Protein AF-0000000072271247 (afdb_homodimer)

Secondary structure (DSSP, 8-state):
----------------PPPP-BSEEE-TTSPEEEEEEEEE-EETTEEEEEEETTSTT-EE-SEEEPBTTS-HHHHHHHHHHHHHS----EEEEEEEEEEEEETTEEEEEEEEEEEE---SPPPSB-TT-TTEEEEEEEGGGGGGS-BSSTTHHHHTTSPTT--EEEEEE---/----------------PPPP-BSEEE-TTSPEEEEEEEEE-EETTEEEEEEETTSTT-EE-SEEEPBTTS-HHHHHHHHHHHHHS----EEEEEEEEEEEEETTEEEEEEEEEEEE---SPPPSB-TT-TTEEEEEEEGGGGGGS-BSSTTHHHHTTSPTT--EEEEEE---

Nearest PDB structures (foldseek):
  6ypb-assembly1_A  TM=7.718E-01  e=1.468E-06  Rosa hybrid cultivar
  5cfi-assembly2_A  TM=6.804E-01  e=2.686E-06  Plasmodium falciparum 3D7
  4zbp-assembly1_B  TM=7.001E-01  e=2.363E-05  Arabidopsis thaliana
  5cfj-assembly1_A  TM=6.439E-01  e=4.626E-06  Plasmodium falciparum 3D7
  5j3t-assembly1_B  TM=6.414E-01  e=9.478E-05  Schizosaccharomyces pombe

Radius of gyration: 24.55 Å; Cα contacts (8 Å, |Δi|>4): 715; chains: 2; bounding box: 71×57×88 Å

Foldseek 3Di:
DPPPPPDPDPPPPPPDDDDWDFQWAADPVGATEFEKEFEWEDDPQWTKWKAFPVCRQAIETQIGTDTPPDDSQVRRQVSCCQFFVDGWHWAWAEWEFEWADDPHHTYTYIYTYIYTYDPDDGDQGGNNDRRMGMDIGRLVCCVVGHYPPPCVNVSVPGDPPHYYYYYYYHHD/DPPPPPPPDPPPPPPPDDDWDFQWAADPVGATEFEKEFEWEDDPQWTKWKAFQVCRQAIETQTGTDTPPDDSQVRRQVSCCQFFVDGWHWAWAEWEFEWADDPHHTYTYIYTYIYTYDPDDGDQGGNNDRRMGMDIGRLVCCVVGHYPPPCVNVSVPGDPPHYYYYYYYHHD

Sequence (344 aa):
MRHLTDAPLRTRHRYCPPMPTDLRFPAPDGVMFQTRATLICVQDNRLLTCWDERFPDFFALPGGAVQTGESSAAAAQREWHEETGLRADVTRCATLERFFHWEGRERHEFGFFFRVELTGELPATVLDNPHVFFRWLAVDALDDHTLYPRCVPQLLRLPAGEIGHFVTDERAMRHLTDAPLRTRHRYCPPMPTDLRFPAPDGVMFQTRATLICVQDNRLLTCWDERFPDFFALPGGAVQTGESSAAAAQREWHEETGLRADVTRCATLERFFHWEGRERHEFGFFFRVELTGELPATVLDNPHVFFRWLAVDALDDHTLYPRCVPQLLRLPAGEIGHFVTDERA

Solvent-accessible surface area (backbone atoms only — not comparable to full-atom values): 19295 Å² total; per-residue (Å²): 136,82,76,77,77,76,72,78,80,77,78,74,73,73,80,68,75,68,67,71,38,61,40,59,50,64,43,98,62,58,42,32,33,33,34,32,13,33,43,46,35,69,55,96,67,20,34,49,27,31,36,34,70,91,49,72,80,40,36,33,53,44,53,42,60,22,37,57,89,54,51,54,67,57,29,33,39,49,36,43,24,54,34,48,72,44,83,58,71,70,42,74,36,32,38,34,40,38,31,33,66,56,96,90,33,50,34,39,34,43,36,40,33,24,38,38,67,85,87,72,78,74,54,66,42,31,64,77,39,87,60,28,28,58,41,76,40,49,60,93,50,48,85,81,49,53,48,46,66,78,58,49,74,63,58,74,66,53,56,88,91,41,40,47,79,46,77,47,77,58,65,122,134,81,79,76,74,77,71,78,78,75,76,74,71,73,80,67,74,70,67,71,36,61,39,60,49,63,42,97,61,58,42,31,33,34,33,34,12,34,43,45,35,69,54,96,68,21,33,50,26,31,36,34,70,92,50,72,79,40,36,32,52,46,53,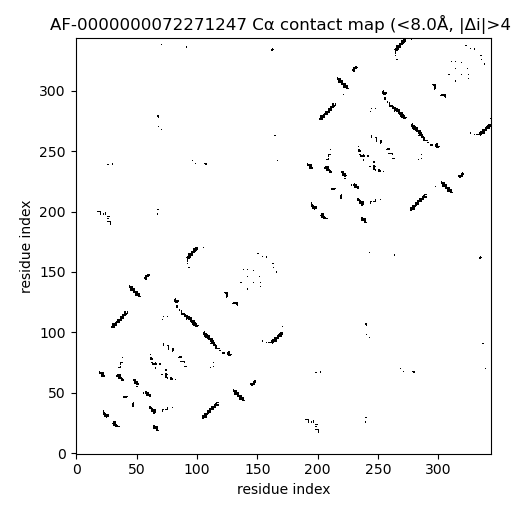42,60,23,37,56,89,55,51,53,66,55,30,33,40,49,36,44,25,54,34,47,71,44,83,57,71,70,42,75,36,32,39,35,42,38,31,33,66,57,96,90,32,48,34,40,33,42,35,39,33,25,39,38,67,84,88,68,78,74,54,64,42,30,64,77,39,88,60,27,29,58,40,78,40,48,59,94,52,48,84,83,48,53,48,45,66,78,58,49,73,62,57,74,65,53,57,88,89,41,40,49,78,48,76,46,77,58,65,123

Structure (mmCIF, N/CA/C/O backbone):
data_AF-0000000072271247-model_v1
#
loop_
_entity.id
_entity.type
_entity.pdbx_description
1 polymer 'MutT/nudix family protein'
#
loop_
_atom_site.group_PDB
_atom_site.id
_atom_site.type_symbol
_atom_site.label_atom_id
_atom_site.label_alt_id
_atom_site.label_comp_id
_atom_site.label_asym_id
_atom_site.label_entity_id
_atom_site.label_seq_id
_atom_site.pdbx_PDB_ins_code
_atom_site.Cartn_x
_atom_site.Cartn_y
_atom_site.Cartn_z
_atom_site.occupancy
_atom_site.B_iso_or_equiv
_atom_site.auth_seq_id
_atom_site.auth_comp_id
_atom_site.auth_asym_id
_atom_site.auth_atom_id
_atom_site.pdbx_PDB_model_num
ATOM 1 N N . MET A 1 1 ? 51.062 -15.602 43.781 1 31.83 1 MET A N 1
ATOM 2 C CA . MET A 1 1 ? 50.281 -14.398 43.562 1 31.83 1 MET A CA 1
ATOM 3 C C . MET A 1 1 ? 49.438 -14.531 42.281 1 31.83 1 MET A C 1
ATOM 5 O O . MET A 1 1 ? 49.969 -14.609 41.188 1 31.83 1 MET A O 1
ATOM 9 N N . ARG A 1 2 ? 48.344 -15.273 42.375 1 37.62 2 ARG A N 1
ATOM 10 C CA . ARG A 1 2 ? 47.344 -15.641 41.375 1 37.62 2 ARG A CA 1
ATOM 11 C C . ARG A 1 2 ? 46.594 -14.414 40.875 1 37.62 2 ARG A C 1
ATOM 13 O O . ARG A 1 2 ? 45.938 -13.719 41.625 1 37.62 2 ARG A O 1
ATOM 20 N N . HIS A 1 3 ? 47.25 -13.617 40 1 38.91 3 HIS A N 1
ATOM 21 C CA . HIS A 1 3 ? 46.531 -12.469 39.438 1 38.91 3 HIS A CA 1
ATOM 22 C C . HIS A 1 3 ? 45.281 -12.906 38.719 1 38.91 3 HIS A C 1
ATOM 24 O O . HIS A 1 3 ? 45.344 -13.781 37.844 1 38.91 3 HIS A O 1
ATOM 30 N N . LEU A 1 4 ? 44.125 -12.867 39.438 1 42.19 4 LEU A N 1
ATOM 31 C CA . LEU A 1 4 ? 42.781 -12.922 38.875 1 42.19 4 LEU A CA 1
ATOM 32 C C . LEU A 1 4 ? 42.656 -11.953 37.688 1 42.19 4 LEU A C 1
ATOM 34 O O . LEU A 1 4 ? 42.781 -10.742 37.875 1 42.19 4 LEU A O 1
ATOM 38 N N . THR A 1 5 ? 43 -12.414 36.5 1 41.81 5 THR A N 1
ATOM 39 C CA . THR A 1 5 ? 42.781 -11.625 35.281 1 41.81 5 THR A CA 1
ATOM 40 C C . THR A 1 5 ? 41.312 -11.203 35.156 1 41.81 5 THR A C 1
ATOM 42 O O . THR A 1 5 ? 40.406 -12.031 35.312 1 41.81 5 THR A O 1
ATOM 45 N N . ASP A 1 6 ? 40.938 -10.008 35.656 1 40.38 6 ASP A N 1
ATOM 46 C CA . ASP A 1 6 ? 39.656 -9.352 35.5 1 40.38 6 ASP A CA 1
ATOM 47 C C . ASP A 1 6 ? 39.188 -9.445 34.031 1 40.38 6 ASP A C 1
ATOM 49 O O . ASP A 1 6 ? 39.844 -8.93 33.125 1 40.38 6 ASP A O 1
ATOM 53 N N . ALA A 1 7 ? 38.438 -10.469 33.688 1 43.62 7 ALA A N 1
ATOM 54 C CA . ALA A 1 7 ? 37.781 -10.539 32.375 1 43.62 7 ALA A CA 1
ATOM 55 C C . ALA A 1 7 ? 37 -9.258 32.094 1 43.62 7 ALA A C 1
ATOM 57 O O . ALA A 1 7 ? 36.312 -8.734 32.969 1 43.62 7 ALA A O 1
ATOM 58 N N . PRO A 1 8 ? 37.344 -8.477 31.078 1 43.44 8 PRO A N 1
ATOM 59 C CA . PRO A 1 8 ? 36.625 -7.234 30.797 1 43.44 8 PRO A CA 1
ATOM 60 C C . PRO A 1 8 ? 35.125 -7.449 30.688 1 43.44 8 PRO A C 1
ATOM 62 O O . PRO A 1 8 ? 34.656 -8.539 30.312 1 43.44 8 PRO A O 1
ATOM 65 N N . LEU A 1 9 ? 34.281 -6.805 31.5 1 43.44 9 LEU A N 1
ATOM 66 C CA . LEU A 1 9 ? 32.844 -6.695 31.375 1 43.44 9 LEU A CA 1
ATOM 67 C C . LEU A 1 9 ? 32.438 -6.375 29.953 1 43.44 9 LEU A C 1
ATOM 69 O O . LEU A 1 9 ? 32.875 -5.363 29.391 1 43.44 9 LEU A O 1
ATOM 73 N N . ARG A 1 10 ? 32.125 -7.359 29.094 1 41.78 10 ARG A N 1
ATOM 74 C CA . ARG A 1 10 ? 31.516 -7.078 27.797 1 41.78 10 ARG A CA 1
ATOM 75 C C . ARG A 1 10 ? 30.312 -6.148 27.953 1 41.78 10 ARG A C 1
ATOM 77 O O . ARG A 1 10 ? 29.359 -6.465 28.688 1 41.78 10 ARG A O 1
ATOM 84 N N . THR A 1 11 ? 30.422 -4.891 27.812 1 35.03 11 THR A N 1
ATOM 85 C CA . THR A 1 11 ? 29.297 -3.967 27.719 1 35.03 11 THR A CA 1
ATOM 86 C C . THR A 1 11 ? 28.234 -4.512 26.766 1 35.03 11 THR A C 1
ATOM 88 O O . THR A 1 11 ? 28.5 -4.738 25.578 1 35.03 11 THR A O 1
ATOM 91 N N . ARG A 1 12 ? 27.312 -5.234 27.25 1 41.5 12 ARG A N 1
ATOM 92 C CA . ARG A 1 12 ? 26.125 -5.555 26.453 1 41.5 12 ARG A CA 1
ATOM 93 C C . ARG A 1 12 ? 25.531 -4.301 25.828 1 41.5 12 ARG A C 1
ATOM 95 O O . ARG A 1 12 ? 25.016 -3.438 26.547 1 41.5 12 ARG A O 1
ATOM 102 N N . HIS A 1 13 ? 26.016 -3.848 24.734 1 43.75 13 HIS A N 1
ATOM 103 C CA . HIS A 1 13 ? 25.328 -2.791 24 1 43.75 13 HIS A CA 1
ATOM 104 C C . HIS A 1 13 ? 23.844 -3.1 23.859 1 43.75 13 HIS A C 1
ATOM 106 O O . HIS A 1 13 ? 23.469 -4.164 23.375 1 43.75 13 HIS A O 1
ATOM 112 N N . ARG A 1 14 ? 23.062 -2.52 24.656 1 46.44 14 ARG A N 1
ATOM 113 C CA . ARG A 1 14 ? 21.609 -2.609 24.547 1 46.44 14 ARG A CA 1
ATOM 114 C C . ARG A 1 14 ? 21.156 -2.334 23.109 1 46.44 14 ARG A C 1
ATOM 116 O O . ARG A 1 14 ? 21.438 -1.269 22.562 1 46.44 14 ARG A O 1
ATOM 123 N N . TYR A 1 15 ? 21.016 -3.387 22.453 1 49.94 15 TYR A N 1
ATOM 124 C CA . TYR A 1 15 ? 20.438 -3.238 21.125 1 49.94 15 TYR A CA 1
ATOM 125 C C . TYR A 1 15 ? 19.172 -2.393 21.172 1 49.94 15 TYR A C 1
ATOM 127 O O . TYR A 1 15 ? 18.188 -2.766 21.812 1 49.94 15 TYR A O 1
ATOM 135 N N . CYS A 1 16 ? 19.297 -1.05 21.016 1 55.28 16 CYS A N 1
ATOM 136 C CA . CYS A 1 16 ? 18.094 -0.257 20.812 1 55.28 16 CYS A CA 1
ATOM 137 C C . CYS A 1 16 ? 17.516 -0.503 19.422 1 55.28 16 CYS A C 1
ATOM 139 O O . CYS A 1 16 ? 18.172 -0.246 18.406 1 55.28 16 CYS A O 1
ATOM 141 N N . PRO A 1 17 ? 16.453 -1.133 19.406 1 61.38 17 PRO A N 1
ATOM 142 C CA . PRO A 1 17 ? 15.883 -1.332 18.078 1 61.38 17 PRO A CA 1
ATOM 143 C C . PRO A 1 17 ? 15.812 -0.041 17.266 1 61.38 17 PRO A C 1
ATOM 145 O O . PRO A 1 17 ? 15.633 1.04 17.828 1 61.38 17 PRO A O 1
ATOM 148 N N . PRO A 1 18 ? 16.266 -0.126 16.031 1 70.88 18 PRO A N 1
ATOM 149 C CA . PRO A 1 18 ? 16.219 1.081 15.203 1 70.88 18 PRO A CA 1
ATOM 150 C C . PRO A 1 18 ? 14.852 1.75 15.211 1 70.88 18 PRO A C 1
ATOM 152 O O . PRO A 1 18 ? 13.836 1.074 15.383 1 70.88 18 PRO A O 1
ATOM 155 N N . MET A 1 19 ? 14.781 3.066 15.305 1 87.06 19 MET A N 1
ATOM 156 C CA . MET A 1 19 ? 13.562 3.867 15.227 1 87.06 19 MET A CA 1
ATOM 157 C C . MET A 1 19 ? 12.852 3.654 13.898 1 87.06 19 MET A C 1
ATOM 159 O O . MET A 1 19 ? 13.492 3.547 12.852 1 87.06 19 MET A O 1
ATOM 163 N N . PRO A 1 20 ? 11.578 3.465 13.969 1 93 20 PRO A N 1
ATOM 164 C CA . PRO A 1 20 ? 10.844 3.291 12.711 1 93 20 PRO A CA 1
ATOM 165 C C . PRO A 1 20 ? 11.109 4.418 11.719 1 93 20 PRO A C 1
ATOM 167 O O . PRO A 1 20 ? 11.328 5.562 12.117 1 93 20 PRO A O 1
ATOM 170 N N . THR A 1 21 ? 11.148 4.051 10.484 1 95.25 21 THR A N 1
ATOM 171 C CA . THR A 1 21 ? 11.391 5.031 9.43 1 95.25 21 THR A CA 1
ATOM 172 C C . THR A 1 21 ? 10.117 5.289 8.625 1 95.25 21 THR A C 1
ATOM 174 O O . THR A 1 21 ? 9.297 4.387 8.445 1 95.25 21 THR A O 1
ATOM 177 N N . ASP A 1 22 ? 9.992 6.555 8.18 1 97.5 22 ASP A N 1
ATOM 178 C CA . ASP A 1 22 ? 8.922 6.883 7.246 1 97.5 22 ASP A CA 1
ATOM 179 C C . ASP A 1 22 ? 9.039 6.07 5.957 1 97.5 22 ASP A C 1
ATOM 181 O O . ASP A 1 22 ? 10.141 5.926 5.414 1 97.5 22 ASP A O 1
ATOM 185 N N . LEU A 1 23 ? 7.949 5.551 5.531 1 97.31 23 LEU A N 1
ATOM 186 C CA . LEU A 1 23 ? 7.934 4.918 4.215 1 97.31 23 LEU A CA 1
ATOM 187 C C . LEU A 1 23 ? 7.922 5.969 3.109 1 97.31 23 LEU A C 1
ATOM 189 O O . LEU A 1 23 ? 6.926 6.113 2.396 1 97.31 23 LEU A O 1
ATOM 193 N N . ARG A 1 24 ? 8.953 6.621 3.023 1 96.25 24 ARG A N 1
ATOM 194 C CA . ARG A 1 24 ? 9.281 7.656 2.049 1 96.25 24 ARG A CA 1
ATOM 195 C C . ARG A 1 24 ? 10.773 7.668 1.74 1 96.25 24 ARG A C 1
ATOM 197 O O . ARG A 1 24 ? 11.547 8.312 2.443 1 96.25 24 ARG A O 1
ATOM 204 N N . PHE A 1 25 ? 11.172 6.961 0.806 1 94.31 25 PHE A N 1
ATOM 205 C CA . PHE A 1 25 ? 12.578 6.797 0.461 1 94.31 25 PHE A CA 1
ATOM 206 C C . PHE A 1 25 ? 12.734 6.297 -0.971 1 94.31 25 PHE A C 1
ATOM 208 O O . PHE A 1 25 ? 11.789 5.734 -1.54 1 94.31 25 PHE A O 1
ATOM 215 N N . PRO A 1 26 ? 13.867 6.562 -1.573 1 94.62 26 PRO A N 1
ATOM 216 C CA . PRO A 1 26 ? 14.031 6.172 -2.977 1 94.62 26 PRO A CA 1
ATOM 217 C C . PRO A 1 26 ? 14.164 4.664 -3.158 1 94.62 26 PRO A C 1
ATOM 219 O O . PRO A 1 26 ? 14.836 4 -2.359 1 94.62 26 PRO A O 1
ATOM 222 N N . ALA A 1 27 ? 13.477 4.176 -4.145 1 94.5 27 ALA A N 1
ATOM 223 C CA . ALA A 1 27 ? 13.742 2.814 -4.609 1 94.5 27 ALA A CA 1
ATOM 224 C C . ALA A 1 27 ? 15.117 2.711 -5.262 1 94.5 27 ALA A C 1
ATOM 226 O O . ALA A 1 27 ? 15.758 3.729 -5.523 1 94.5 27 ALA A O 1
ATOM 227 N N . PRO A 1 28 ? 15.609 1.496 -5.512 1 91.75 28 PRO A N 1
ATOM 228 C CA . PRO A 1 28 ? 16.953 1.313 -6.082 1 91.75 28 PRO A CA 1
ATOM 229 C C . PRO A 1 28 ? 17.109 2.012 -7.43 1 91.75 28 PRO A C 1
ATOM 231 O O . PRO A 1 28 ? 18.219 2.42 -7.785 1 91.75 28 PRO A O 1
ATOM 234 N N . ASP A 1 29 ? 16.078 2.215 -8.188 1 93.94 29 ASP A N 1
ATOM 235 C CA . ASP A 1 29 ? 16.188 2.836 -9.5 1 93.94 29 ASP A CA 1
ATOM 236 C C . ASP A 1 29 ? 16.062 4.355 -9.406 1 93.94 29 ASP A C 1
ATOM 238 O O . ASP A 1 29 ? 16.047 5.047 -10.422 1 93.94 29 ASP A O 1
ATOM 242 N N . GLY A 1 30 ? 15.805 4.855 -8.234 1 93.38 30 GLY A N 1
ATOM 243 C CA . GLY A 1 30 ? 15.805 6.297 -8.031 1 93.38 30 GLY A CA 1
ATOM 244 C C . GLY A 1 30 ? 14.414 6.875 -7.867 1 93.38 30 GLY A C 1
ATOM 245 O O . GLY A 1 30 ? 14.258 8.023 -7.441 1 93.38 30 GLY A O 1
ATOM 246 N N . VAL A 1 31 ? 13.375 6.148 -8.219 1 95.75 31 VAL A N 1
ATOM 247 C CA . VAL A 1 31 ? 12 6.598 -8.031 1 95.75 31 VAL A CA 1
ATOM 248 C C . VAL A 1 31 ? 11.695 6.715 -6.539 1 95.75 31 VAL A C 1
ATOM 250 O O . VAL A 1 31 ? 11.992 5.801 -5.766 1 95.75 31 VAL A O 1
ATOM 253 N N . MET A 1 32 ? 11.172 7.875 -6.168 1 96.38 32 MET A N 1
ATOM 254 C CA . MET A 1 32 ? 10.773 8.039 -4.773 1 96.38 32 MET A CA 1
ATOM 255 C C . MET A 1 32 ? 9.508 7.246 -4.469 1 96.38 32 MET A C 1
ATOM 257 O O . MET A 1 32 ? 8.469 7.457 -5.098 1 96.38 32 MET A O 1
ATOM 261 N N . PHE A 1 33 ? 9.664 6.352 -3.562 1 96.25 33 PHE A N 1
ATOM 262 C CA . PHE A 1 33 ? 8.508 5.609 -3.07 1 96.25 33 PHE A CA 1
ATOM 263 C C . PHE A 1 33 ? 7.977 6.23 -1.783 1 96.25 33 PHE A C 1
ATOM 265 O O . PHE A 1 33 ? 8.75 6.652 -0.923 1 96.25 33 PHE A O 1
ATOM 272 N N . GLN A 1 34 ? 6.641 6.273 -1.677 1 97.69 34 GLN A N 1
ATOM 273 C CA . GLN A 1 34 ? 6.09 6.773 -0.42 1 97.69 34 GLN A CA 1
ATOM 274 C C . GLN A 1 34 ? 4.711 6.176 -0.149 1 97.69 34 GLN A C 1
ATOM 276 O O . GLN A 1 34 ? 3.965 5.875 -1.082 1 97.69 34 GLN A O 1
ATOM 281 N N . THR A 1 35 ? 4.422 5.891 1.062 1 98.31 35 THR A N 1
ATOM 282 C CA . THR A 1 35 ? 3.105 5.496 1.553 1 98.31 35 THR A CA 1
ATOM 283 C C . THR A 1 35 ? 2.568 6.523 2.543 1 98.31 35 THR A C 1
ATOM 285 O O . THR A 1 35 ? 3.232 6.848 3.531 1 98.31 35 THR A O 1
ATOM 288 N N . ARG A 1 36 ? 1.423 7.039 2.23 1 98.5 36 ARG A N 1
ATOM 289 C CA . ARG A 1 36 ? 0.846 8.117 3.025 1 98.5 36 ARG A CA 1
ATOM 290 C C . ARG A 1 36 ? -0.485 7.699 3.637 1 98.5 36 ARG A C 1
ATOM 292 O O . ARG A 1 36 ? -1.303 7.055 2.977 1 98.5 36 ARG A O 1
ATOM 299 N N . ALA A 1 37 ? -0.706 7.93 4.898 1 98.81 37 ALA A N 1
ATOM 300 C CA . ALA A 1 37 ? -2.023 7.914 5.527 1 98.81 37 ALA A CA 1
ATOM 301 C C . ALA A 1 37 ? -2.668 9.297 5.484 1 98.81 37 ALA A C 1
ATOM 303 O O . ALA A 1 37 ? -2.096 10.273 5.973 1 98.81 37 ALA A O 1
ATOM 304 N N . THR A 1 38 ? -3.779 9.383 4.906 1 98.75 38 THR A N 1
ATOM 305 C CA . THR A 1 38 ? -4.438 10.664 4.664 1 98.75 38 THR A CA 1
ATOM 306 C C . THR A 1 38 ? -5.797 10.711 5.359 1 98.75 38 THR A C 1
ATOM 308 O O . THR A 1 38 ? -6.539 9.727 5.348 1 98.75 38 THR A O 1
ATOM 311 N N . LEU A 1 39 ? -6.125 11.789 5.949 1 98.62 39 LEU A N 1
ATOM 312 C CA . LEU A 1 39 ? -7.359 11.922 6.719 1 98.62 39 LEU A CA 1
ATOM 313 C C . LEU A 1 39 ? -8.375 12.789 5.973 1 98.62 39 LEU A C 1
ATOM 315 O O . LEU A 1 39 ? -8.023 13.859 5.469 1 98.62 39 LEU A O 1
ATOM 319 N N . ILE A 1 40 ? -9.547 12.328 5.914 1 98.38 40 ILE A N 1
ATOM 320 C CA . ILE A 1 40 ? -10.695 13.062 5.391 1 98.38 40 ILE A CA 1
ATOM 321 C C . ILE A 1 40 ? -11.617 13.461 6.539 1 98.38 40 ILE A C 1
ATOM 323 O O . ILE A 1 40 ? -12.242 12.609 7.172 1 98.38 40 ILE A O 1
ATOM 327 N N . CYS A 1 41 ? -11.711 14.68 6.828 1 98.06 41 CYS A N 1
ATOM 328 C CA . CYS A 1 41 ? -12.57 15.234 7.863 1 98.06 41 CYS A CA 1
ATOM 329 C C . CYS A 1 41 ? -13.555 16.234 7.273 1 98.06 41 CYS A C 1
ATOM 331 O O . CYS A 1 41 ? -13.156 17.281 6.777 1 98.06 41 CYS A O 1
ATOM 333 N N . VAL A 1 42 ? -14.805 15.898 7.309 1 97.56 42 VAL A N 1
ATOM 334 C CA . VAL A 1 42 ? -15.859 16.781 6.805 1 97.56 42 VAL A CA 1
ATOM 335 C C . VAL A 1 42 ? -16.797 17.172 7.941 1 97.56 42 VAL A C 1
ATOM 337 O O . VAL A 1 42 ? -17.25 16.312 8.703 1 97.56 42 VAL A O 1
ATOM 340 N N . GLN A 1 43 ? -17 18.391 8.086 1 96.25 43 GLN A N 1
ATOM 341 C CA . GLN A 1 43 ? -17.922 18.953 9.07 1 96.25 43 GLN A CA 1
ATOM 342 C C . GLN A 1 43 ? -18.703 20.125 8.477 1 96.25 43 GLN A C 1
ATOM 344 O O . GLN A 1 43 ? -18.125 21.016 7.859 1 96.25 43 GLN A O 1
ATOM 349 N N . ASP A 1 44 ? -20.078 20.125 8.68 1 96.31 44 ASP A N 1
ATOM 350 C CA . ASP A 1 44 ? -20.938 21.203 8.203 1 96.31 44 ASP A CA 1
ATOM 351 C C . ASP A 1 44 ? -20.688 21.484 6.723 1 96.31 44 ASP A C 1
ATOM 353 O O . ASP A 1 44 ? -20.5 22.641 6.328 1 96.31 44 ASP A O 1
ATOM 357 N N . ASN A 1 45 ? -20.516 20.469 5.934 1 97.31 45 ASN A N 1
ATOM 358 C CA . ASN A 1 45 ? -20.328 20.5 4.488 1 97.31 45 ASN A CA 1
ATOM 359 C C . ASN A 1 45 ? -19.031 21.203 4.109 1 97.31 45 ASN A C 1
ATOM 361 O O . ASN A 1 45 ? -18.938 21.828 3.055 1 97.31 45 ASN A O 1
ATOM 365 N N . ARG A 1 46 ? -18.078 21.141 5.004 1 98.19 46 ARG A N 1
ATOM 366 C CA . ARG A 1 46 ? -16.75 21.656 4.738 1 98.19 46 ARG A CA 1
ATOM 367 C C . ARG A 1 46 ? -15.688 20.594 4.953 1 98.19 46 ARG A C 1
ATOM 369 O O . ARG A 1 46 ? -15.789 19.781 5.875 1 98.19 46 ARG A O 1
ATOM 376 N N . LEU A 1 47 ? -14.695 20.625 4.109 1 98.56 47 LEU A N 1
ATOM 377 C CA . LEU A 1 47 ? -13.57 19.703 4.156 1 98.56 47 LEU A CA 1
ATOM 378 C C . LEU A 1 47 ? -12.367 20.344 4.84 1 98.56 47 LEU A C 1
ATOM 380 O O . LEU A 1 47 ? -11.945 21.438 4.465 1 98.56 47 LEU A O 1
ATOM 384 N N . LEU A 1 48 ? -11.844 19.625 5.832 1 98.44 48 LEU A N 1
ATOM 385 C CA . LEU A 1 48 ? -10.625 20.094 6.477 1 98.44 48 LEU A CA 1
ATOM 386 C C . LEU A 1 48 ? -9.406 19.875 5.582 1 98.44 48 LEU A C 1
ATOM 388 O O . LEU A 1 48 ? -9.18 18.75 5.113 1 98.44 48 LEU A O 1
ATOM 392 N N . THR A 1 49 ? -8.695 20.938 5.328 1 98.5 49 THR A N 1
ATOM 393 C CA . THR A 1 49 ? -7.492 20.875 4.512 1 98.5 49 THR A CA 1
ATOM 394 C C . THR A 1 49 ? -6.32 21.562 5.215 1 98.5 49 THR A C 1
ATOM 396 O O . THR A 1 49 ? -6.488 22.125 6.293 1 98.5 49 THR A O 1
ATOM 399 N N . CYS A 1 50 ? -5.156 21.344 4.629 1 98.44 50 CYS A N 1
ATOM 400 C CA . CYS A 1 50 ? -3.926 21.984 5.078 1 98.44 50 CYS A CA 1
ATOM 401 C C . CYS A 1 50 ? -3.365 22.906 4 1 98.44 50 CYS A C 1
ATOM 403 O O . CYS A 1 50 ? -3.311 22.531 2.828 1 98.44 50 CYS A O 1
ATOM 405 N N . TRP A 1 51 ? -3.018 24.031 4.418 1 98.25 51 TRP A N 1
ATOM 406 C CA . TRP A 1 51 ? -2.383 25.016 3.553 1 98.25 51 TRP A CA 1
ATOM 407 C C . TRP A 1 51 ? -0.978 25.359 4.047 1 98.25 51 TRP A C 1
ATOM 409 O O . TRP A 1 51 ? -0.795 25.75 5.199 1 98.25 51 TRP A O 1
ATOM 419 N N . ASP A 1 52 ? 0.005 25.078 3.189 1 97.81 52 ASP A N 1
ATOM 420 C CA . ASP A 1 52 ? 1.405 25.359 3.49 1 97.81 52 ASP A CA 1
ATOM 421 C C . ASP A 1 52 ? 1.823 26.719 2.924 1 97.81 52 ASP A C 1
ATOM 423 O O . ASP A 1 52 ? 1.813 26.906 1.707 1 97.81 52 ASP A O 1
ATOM 427 N N . GLU A 1 53 ? 2.248 27.625 3.809 1 96.88 53 GLU A N 1
ATOM 428 C CA . GLU A 1 53 ? 2.594 28.969 3.359 1 96.88 53 GLU A CA 1
ATOM 429 C C . GLU A 1 53 ? 3.787 28.938 2.408 1 96.88 53 GLU A C 1
ATOM 431 O O . GLU A 1 53 ? 4.008 29.891 1.654 1 96.88 53 GLU A O 1
ATOM 436 N N . ARG A 1 54 ? 4.605 27.984 2.447 1 95.94 54 ARG A N 1
ATOM 437 C CA . ARG A 1 54 ? 5.758 27.844 1.563 1 95.94 54 ARG A CA 1
ATOM 438 C C . ARG A 1 54 ? 5.328 27.391 0.172 1 95.94 54 ARG A C 1
ATOM 440 O O . ARG A 1 54 ? 6.082 27.531 -0.793 1 95.94 54 ARG A O 1
ATOM 447 N N . PHE A 1 55 ? 4.16 26.719 0.051 1 95.44 55 PHE A N 1
ATOM 448 C CA . PHE A 1 55 ? 3.523 26.281 -1.186 1 95.44 55 PHE A CA 1
ATOM 449 C C . PHE A 1 55 ? 2.084 26.781 -1.259 1 95.44 55 PHE A C 1
ATOM 451 O O . PHE A 1 55 ? 1.145 25.984 -1.243 1 95.44 55 PHE A O 1
ATOM 458 N N . PRO A 1 56 ? 1.947 28.016 -1.5 1 96.88 56 PRO A N 1
ATOM 459 C CA . PRO A 1 56 ? 0.648 28.656 -1.28 1 96.88 56 PRO A CA 1
ATOM 460 C C . PRO A 1 56 ? -0.344 28.391 -2.408 1 96.88 56 PRO A C 1
ATOM 462 O O . PRO A 1 56 ? -1.52 28.75 -2.303 1 96.88 56 PRO A O 1
ATOM 465 N N . ASP A 1 57 ? 0.051 27.688 -3.414 1 96.56 57 ASP A N 1
ATOM 466 C CA . ASP A 1 57 ? -0.766 27.594 -4.621 1 96.56 57 ASP A CA 1
ATOM 467 C C . ASP A 1 57 ? -1.722 26.406 -4.539 1 96.56 57 ASP A C 1
ATOM 469 O O . ASP A 1 57 ? -2.533 26.188 -5.445 1 96.56 57 ASP A O 1
ATOM 473 N N . PHE A 1 58 ? -1.634 25.609 -3.471 1 97.44 58 PHE A N 1
ATOM 474 C CA . PHE A 1 58 ? -2.514 24.453 -3.404 1 97.44 58 PHE A CA 1
ATOM 475 C C . PHE A 1 58 ? -2.799 24.078 -1.956 1 97.44 58 PHE A C 1
ATOM 477 O O . PHE A 1 58 ? -2.133 24.562 -1.039 1 97.44 58 PHE A O 1
ATOM 484 N N . PHE A 1 59 ? -3.848 23.266 -1.776 1 98.31 59 PHE A N 1
ATOM 485 C CA . PHE A 1 59 ? -4.215 22.656 -0.508 1 98.31 59 PHE A CA 1
ATOM 486 C C . PHE A 1 59 ? -3.947 21.156 -0.539 1 98.31 59 PHE A C 1
ATOM 488 O O . PHE A 1 59 ? -3.871 20.547 -1.612 1 98.31 59 PHE A O 1
ATOM 495 N N . ALA A 1 60 ? -3.762 20.641 0.605 1 98 60 ALA A N 1
ATOM 496 C CA . ALA A 1 60 ? -3.619 19.188 0.771 1 98 60 ALA A CA 1
ATOM 497 C C . ALA A 1 60 ? -4.477 18.688 1.928 1 98 60 ALA A C 1
ATOM 499 O O . ALA A 1 60 ? -5.109 19.484 2.633 1 98 60 ALA A O 1
ATOM 500 N N . LEU A 1 61 ? -4.559 17.469 2.061 1 98.44 61 LEU A N 1
ATOM 501 C CA . LEU A 1 61 ? -5.297 16.875 3.17 1 98.44 61 LEU A CA 1
ATOM 502 C C . LEU A 1 61 ? -4.371 16.578 4.344 1 98.44 61 LEU A C 1
ATOM 504 O O . LEU A 1 61 ? -3.176 16.344 4.156 1 98.44 61 LEU A O 1
ATOM 508 N N . PRO A 1 62 ? -4.922 16.656 5.594 1 98.38 62 PRO A N 1
ATOM 509 C CA . PRO A 1 62 ? -4.105 16.219 6.727 1 98.38 62 PRO A CA 1
ATOM 510 C C . PRO A 1 62 ? -3.629 14.773 6.582 1 98.38 62 PRO A C 1
ATOM 512 O O . PRO A 1 62 ? -4.316 13.953 5.969 1 98.38 62 PRO A O 1
ATOM 515 N N . GLY A 1 63 ? -2.561 14.469 7.137 1 98.38 63 GLY A N 1
ATOM 516 C CA . GLY A 1 63 ? -1.972 13.141 7.055 1 98.38 63 GLY A CA 1
ATOM 517 C C . GLY A 1 63 ? -0.455 13.164 7.039 1 98.38 63 GLY A C 1
ATOM 518 O O . GLY A 1 63 ? 0.16 14.188 7.336 1 98.38 63 GLY A O 1
ATOM 519 N N . GLY A 1 64 ? 0.148 12.07 6.742 1 98.25 64 GLY A N 1
ATOM 520 C CA . GLY A 1 64 ? 1.596 11.945 6.719 1 98.25 64 GLY A CA 1
ATOM 521 C C . GLY A 1 64 ? 2.068 10.555 6.332 1 98.25 64 GLY A C 1
ATOM 522 O O . GLY A 1 64 ? 1.265 9.711 5.934 1 98.25 64 GLY A O 1
ATOM 523 N N . ALA A 1 65 ? 3.332 10.375 6.434 1 98.38 65 ALA A N 1
ATOM 524 C CA . ALA A 1 65 ? 3.943 9.117 6.02 1 98.38 65 ALA A CA 1
ATOM 525 C C . ALA A 1 65 ? 3.613 7.996 7.004 1 98.38 65 ALA A C 1
ATOM 527 O O . ALA A 1 65 ? 3.604 8.211 8.219 1 98.38 65 ALA A O 1
ATOM 528 N N . VAL A 1 66 ? 3.291 6.809 6.461 1 98.62 66 VAL A N 1
ATOM 529 C CA . VAL A 1 66 ? 3.281 5.602 7.273 1 98.62 66 VAL A CA 1
ATOM 530 C C . VAL A 1 66 ? 4.711 5.23 7.672 1 98.62 66 VAL A C 1
ATOM 532 O O . VAL A 1 66 ? 5.637 5.371 6.871 1 98.62 66 VAL A O 1
ATOM 535 N N . GLN A 1 67 ? 4.91 4.781 8.883 1 98.25 67 GLN A N 1
ATOM 536 C CA . GLN A 1 67 ? 6.219 4.324 9.336 1 98.25 67 GLN A CA 1
ATOM 537 C C . GLN A 1 67 ? 6.316 2.803 9.289 1 98.25 67 GLN A C 1
ATOM 539 O O . GLN A 1 67 ? 5.301 2.109 9.352 1 98.25 67 GLN A O 1
ATOM 544 N N . THR A 1 68 ? 7.551 2.34 9.156 1 97.25 68 THR A N 1
ATOM 545 C CA . THR A 1 68 ? 7.77 0.898 9.18 1 97.25 68 THR A CA 1
ATOM 546 C C . THR A 1 68 ? 7.168 0.277 10.438 1 97.25 68 THR A C 1
ATOM 548 O O . THR A 1 68 ? 7.266 0.846 11.523 1 97.25 68 THR A O 1
ATOM 551 N N . GLY A 1 69 ? 6.449 -0.835 10.195 1 96 69 GLY A N 1
ATOM 552 C CA . GLY A 1 69 ? 5.973 -1.616 11.32 1 96 69 GLY A CA 1
ATOM 553 C C . GLY A 1 69 ? 4.621 -1.163 11.836 1 96 69 GLY A C 1
ATOM 554 O O . GLY A 1 69 ? 4.043 -1.794 12.727 1 96 69 GLY A O 1
ATOM 555 N N . GLU A 1 70 ? 4.074 -0.125 11.344 1 97.5 70 GLU A N 1
ATOM 556 C CA . GLU A 1 70 ? 2.736 0.277 11.766 1 97.5 70 GLU A CA 1
ATOM 557 C C . GLU A 1 70 ? 1.731 0.136 10.625 1 97.5 70 GLU A C 1
ATOM 559 O O . GLU A 1 70 ? 2.107 0.164 9.453 1 97.5 70 GLU A O 1
ATOM 564 N N . SER A 1 71 ? 0.5 -0.023 10.945 1 98.38 71 SER A N 1
ATOM 565 C CA . SER A 1 71 ? -0.56 -0.036 9.945 1 98.38 71 SER A CA 1
ATOM 566 C C . SER A 1 71 ? -0.89 1.375 9.469 1 98.38 71 SER A C 1
ATOM 568 O O . SER A 1 71 ? -0.578 2.354 10.156 1 98.38 71 SER A O 1
ATOM 570 N N . SER A 1 72 ? -1.481 1.452 8.359 1 98.62 72 SER A N 1
ATOM 571 C CA . SER A 1 72 ? -1.898 2.754 7.844 1 98.62 72 SER A CA 1
ATOM 572 C C . SER A 1 72 ? -2.904 3.42 8.781 1 98.62 72 SER A C 1
ATOM 574 O O . SER A 1 72 ? -2.914 4.645 8.914 1 98.62 72 SER A O 1
ATOM 576 N N . ALA A 1 73 ? -3.785 2.67 9.414 1 98.69 73 ALA A N 1
ATOM 577 C CA . ALA A 1 73 ? -4.742 3.225 10.367 1 98.69 73 ALA A CA 1
ATOM 578 C C . ALA A 1 73 ? -4.027 3.814 11.578 1 98.69 73 ALA A C 1
ATOM 580 O O . ALA A 1 73 ? -4.371 4.906 12.039 1 98.69 73 ALA A O 1
ATOM 581 N N . ALA A 1 74 ? -3.045 3.039 12.07 1 98.5 74 ALA A N 1
ATOM 582 C CA . ALA A 1 74 ? -2.25 3.543 13.188 1 98.5 74 ALA A CA 1
ATOM 583 C C . ALA A 1 74 ? -1.524 4.832 12.805 1 98.5 74 ALA A C 1
ATOM 585 O O . ALA A 1 74 ? -1.454 5.77 13.609 1 98.5 74 ALA A O 1
ATOM 586 N N . ALA A 1 75 ? -0.983 4.852 11.633 1 98.75 75 ALA A N 1
ATOM 587 C CA . ALA A 1 75 ? -0.323 6.055 11.133 1 98.75 75 ALA A CA 1
ATOM 588 C C . ALA A 1 75 ? -1.296 7.23 11.07 1 98.75 75 ALA A C 1
ATOM 590 O O . ALA A 1 75 ? -0.964 8.344 11.484 1 98.75 75 ALA A O 1
ATOM 591 N N . ALA A 1 76 ? -2.49 6.988 10.555 1 98.75 76 ALA A N 1
ATOM 592 C CA . ALA A 1 76 ? -3.508 8.031 10.453 1 98.75 76 ALA A CA 1
ATOM 593 C C . ALA A 1 76 ? -3.83 8.617 11.828 1 98.75 76 ALA A C 1
ATOM 595 O O . ALA A 1 76 ? -3.877 9.836 11.992 1 98.75 76 ALA A O 1
ATOM 596 N N . GLN A 1 77 ? -4 7.734 12.766 1 98.62 77 GLN A N 1
ATOM 597 C CA . GLN A 1 77 ? -4.32 8.18 14.117 1 98.62 77 GLN A CA 1
ATOM 598 C C . GLN A 1 77 ? -3.15 8.945 14.734 1 98.62 77 GLN A C 1
ATOM 600 O O . GLN A 1 77 ? -3.35 9.969 15.391 1 98.62 77 GLN A O 1
ATOM 605 N N . ARG A 1 78 ? -1.957 8.43 14.539 1 98.31 78 ARG A N 1
ATOM 606 C CA . ARG A 1 78 ? -0.774 9.117 15.055 1 98.31 78 ARG A CA 1
ATOM 607 C C . ARG A 1 78 ? -0.634 10.5 14.43 1 98.31 78 ARG A C 1
ATOM 609 O O . ARG A 1 78 ? -0.471 11.492 15.148 1 98.31 78 ARG A O 1
ATOM 616 N N . GLU A 1 79 ? -0.74 10.578 13.094 1 98.31 79 GLU A N 1
ATOM 617 C CA . GLU A 1 79 ? -0.607 11.844 12.383 1 98.31 79 GLU A CA 1
ATOM 618 C C . GLU A 1 79 ? -1.693 12.828 12.797 1 98.31 79 GLU A C 1
ATOM 620 O O . GLU A 1 79 ? -1.434 14.023 12.93 1 98.31 79 GLU A O 1
ATOM 625 N N . TRP A 1 80 ? -2.92 12.352 12.977 1 98.38 80 TRP A N 1
ATOM 626 C CA . TRP A 1 80 ? -4.008 13.211 13.445 1 98.38 80 TRP A CA 1
ATOM 627 C C . TRP A 1 80 ? -3.674 13.812 14.805 1 98.38 80 TRP A C 1
ATOM 629 O O . TRP A 1 80 ? -3.812 15.023 15 1 98.38 80 TRP A O 1
ATOM 639 N N . HIS A 1 81 ? -3.164 12.992 15.719 1 98.19 81 HIS A N 1
ATOM 640 C CA . HIS A 1 81 ? -2.795 13.445 17.062 1 98.19 81 HIS A CA 1
ATOM 641 C C . HIS A 1 81 ? -1.635 14.43 17 1 98.19 81 HIS A C 1
ATOM 643 O O . HIS A 1 81 ? -1.665 15.469 17.672 1 98.19 81 HIS A O 1
ATOM 649 N N . GLU A 1 82 ? -0.625 14.07 16.266 1 98.06 82 GLU A N 1
ATOM 650 C CA . GLU A 1 82 ? 0.543 14.938 16.141 1 98.06 82 GLU A CA 1
ATOM 651 C C . GLU A 1 82 ? 0.16 16.312 15.594 1 98.06 82 GLU A C 1
ATOM 653 O O . GLU A 1 82 ? 0.692 17.328 16.031 1 98.06 82 GLU A O 1
ATOM 658 N N . GLU A 1 83 ? -0.768 16.328 14.641 1 98.12 83 GLU A N 1
ATOM 659 C CA . GLU A 1 83 ? -1.105 17.562 13.93 1 98.12 83 GLU A CA 1
ATOM 660 C C . GLU A 1 83 ? -2.166 18.359 14.688 1 98.12 83 GLU A C 1
ATOM 662 O O . GLU A 1 83 ? -2.188 19.594 14.625 1 98.12 83 GLU A O 1
ATOM 667 N N . THR A 1 84 ? -3.102 17.75 15.422 1 97.75 84 THR A N 1
ATOM 668 C CA . THR A 1 84 ? -4.258 18.438 15.977 1 97.75 84 THR A CA 1
ATOM 669 C C . THR A 1 84 ? -4.242 18.391 17.5 1 97.75 84 THR A C 1
ATOM 671 O O . THR A 1 84 ? -4.965 19.141 18.172 1 97.75 84 THR A O 1
ATOM 674 N N . GLY A 1 85 ? -3.463 17.438 18.047 1 97.5 85 GLY A N 1
ATOM 675 C CA . GLY A 1 85 ? -3.49 17.172 19.469 1 97.5 85 GLY A CA 1
ATOM 676 C C . GLY A 1 85 ? -4.664 16.312 19.906 1 97.5 85 GLY A C 1
ATOM 677 O O . GLY A 1 85 ? -4.805 15.992 21.078 1 97.5 85 GLY A O 1
ATOM 678 N N . LEU A 1 86 ? -5.488 15.898 18.953 1 97.44 86 LEU A N 1
ATOM 679 C CA . LEU A 1 86 ? -6.707 15.156 19.25 1 97.44 86 LEU A CA 1
ATOM 680 C C . LEU A 1 86 ? -6.539 13.68 18.906 1 97.44 86 LEU A C 1
ATOM 682 O O . LEU A 1 86 ? -5.809 13.328 17.984 1 97.44 86 LEU A O 1
ATOM 686 N N . ARG A 1 87 ? -7.168 12.859 19.688 1 96.88 87 ARG A N 1
ATOM 687 C CA . ARG A 1 87 ? -7.277 11.438 19.375 1 96.88 87 ARG A CA 1
ATOM 688 C C . ARG A 1 87 ? -8.625 11.125 18.734 1 96.88 87 ARG A C 1
ATOM 690 O O . ARG A 1 87 ? -9.641 11.711 19.109 1 96.88 87 ARG A O 1
ATOM 697 N N . ALA A 1 88 ? -8.656 10.219 17.812 1 96.56 88 ALA A N 1
ATOM 698 C CA . ALA A 1 88 ? -9.898 9.852 17.141 1 96.56 88 ALA A CA 1
ATOM 699 C C . ALA A 1 88 ? -9.797 8.469 16.5 1 96.56 88 ALA A C 1
ATOM 701 O O . ALA A 1 88 ? -8.695 8.023 16.156 1 96.56 88 ALA A O 1
ATOM 702 N N . ASP A 1 89 ? -10.953 7.824 16.438 1 96.62 89 ASP A N 1
ATOM 703 C CA . ASP A 1 89 ? -11.039 6.645 15.586 1 96.62 89 ASP A CA 1
ATOM 704 C C . ASP A 1 89 ? -11.102 7.039 14.109 1 96.62 89 ASP A C 1
ATOM 706 O O . ASP A 1 89 ? -11.523 8.148 13.773 1 96.62 89 ASP A O 1
ATOM 710 N N . VAL A 1 90 ? -10.609 6.168 13.289 1 97.69 90 VAL A N 1
ATOM 711 C CA . VAL A 1 90 ? -10.617 6.426 11.852 1 97.69 90 VAL A CA 1
ATOM 712 C C . VAL A 1 90 ? -11.266 5.25 11.117 1 97.69 90 VAL A C 1
ATOM 714 O O . VAL A 1 90 ? -11.242 4.117 11.609 1 97.69 90 VAL A O 1
ATOM 717 N N . THR A 1 91 ? -11.859 5.543 9.977 1 97.12 91 THR A N 1
ATOM 718 C CA . THR A 1 91 ? -12.492 4.52 9.156 1 97.12 91 THR A CA 1
ATOM 719 C C . THR A 1 91 ? -11.914 4.52 7.746 1 97.12 91 THR A C 1
ATOM 721 O O . THR A 1 91 ? -11.922 5.551 7.07 1 97.12 91 THR A O 1
ATOM 724 N N . ARG A 1 92 ? -11.438 3.363 7.297 1 97.38 92 ARG A N 1
ATOM 725 C CA . ARG A 1 92 ? -10.867 3.221 5.961 1 97.38 92 ARG A CA 1
ATOM 726 C C . ARG A 1 92 ? -11.906 3.543 4.891 1 97.38 92 ARG A C 1
ATOM 728 O O . ARG A 1 92 ? -13.055 3.105 4.98 1 97.38 92 ARG A O 1
ATOM 735 N N . CYS A 1 93 ? -11.445 4.336 3.807 1 96.56 93 CYS A N 1
ATOM 736 C CA . CYS A 1 93 ? -12.469 4.637 2.812 1 96.56 93 CYS A CA 1
ATOM 737 C C . CYS A 1 93 ? -11.898 4.566 1.401 1 96.56 93 CYS A C 1
ATOM 739 O O . CYS A 1 93 ? -12.648 4.496 0.427 1 96.56 93 CYS A O 1
ATOM 741 N N . ALA A 1 94 ? -10.578 4.594 1.262 1 97.81 94 ALA A N 1
ATOM 742 C CA . ALA A 1 94 ? -10.07 4.496 -0.104 1 97.81 94 ALA A CA 1
ATOM 743 C C . ALA A 1 94 ? -8.578 4.18 -0.113 1 97.81 94 ALA A C 1
ATOM 745 O O . ALA A 1 94 ? -7.891 4.371 0.893 1 97.81 94 ALA A O 1
ATOM 746 N N . THR A 1 95 ? -8.094 3.67 -1.19 1 97.81 95 THR A N 1
ATOM 747 C CA . THR A 1 95 ? -6.691 3.613 -1.582 1 97.81 95 THR A CA 1
ATOM 748 C C . THR A 1 95 ? -6.457 4.402 -2.867 1 97.81 95 THR A C 1
ATOM 750 O O . THR A 1 95 ? -7.273 4.355 -3.789 1 97.81 95 THR A O 1
ATOM 753 N N . LEU A 1 96 ? -5.375 5.09 -2.912 1 97.88 96 LEU A N 1
ATOM 754 C CA . LEU A 1 96 ? -4.953 5.805 -4.109 1 97.88 96 LEU A CA 1
ATOM 755 C C . LEU A 1 96 ? -3.555 5.375 -4.535 1 97.88 96 LEU A C 1
ATOM 757 O O . LEU A 1 96 ? -2.639 5.32 -3.711 1 97.88 96 LEU A O 1
ATOM 761 N N . GLU A 1 97 ? -3.42 4.93 -5.719 1 98.25 97 GLU A N 1
ATOM 762 C CA . GLU A 1 97 ? -2.113 4.84 -6.363 1 98.25 97 GLU A CA 1
ATOM 763 C C . GLU A 1 97 ? -1.84 6.062 -7.234 1 98.25 97 GLU A C 1
ATOM 765 O O . GLU A 1 97 ? -2.576 6.332 -8.188 1 98.25 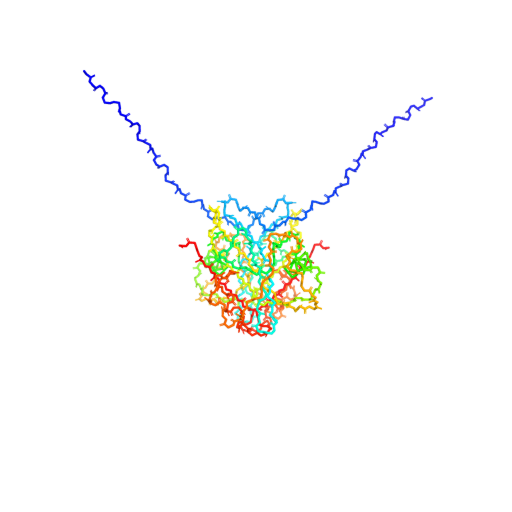97 GLU A O 1
ATOM 770 N N . ARG A 1 98 ? -0.774 6.727 -6.875 1 97.62 98 ARG A N 1
ATOM 771 C CA . ARG A 1 98 ? -0.499 8.008 -7.52 1 97.62 98 ARG A CA 1
ATOM 772 C C . ARG A 1 98 ? 0.915 8.039 -8.086 1 97.62 98 ARG A C 1
ATOM 774 O O . ARG A 1 98 ? 1.87 7.648 -7.418 1 97.62 98 ARG A O 1
ATOM 781 N N . PHE A 1 99 ? 1.015 8.461 -9.305 1 97.31 99 PHE A N 1
ATOM 782 C CA . PHE A 1 99 ? 2.285 8.648 -9.992 1 97.31 99 PHE A CA 1
ATOM 783 C C . PHE A 1 99 ? 2.463 10.094 -10.422 1 97.31 99 PHE A C 1
ATOM 785 O O . PHE A 1 99 ? 1.612 10.648 -11.125 1 97.31 99 PHE A O 1
ATOM 792 N N . PHE A 1 100 ? 3.508 10.719 -9.961 1 95.31 100 PHE A N 1
ATOM 793 C CA . PHE A 1 100 ? 3.695 12.125 -10.266 1 95.31 100 PHE A CA 1
ATOM 794 C C . PHE A 1 100 ? 5.164 12.516 -10.141 1 95.31 100 PHE A C 1
ATOM 796 O O . PHE A 1 100 ? 6.004 11.688 -9.781 1 95.31 100 PHE A O 1
ATOM 803 N N . HIS A 1 101 ? 5.465 13.727 -10.617 1 94.69 101 HIS A N 1
ATOM 804 C CA . HIS A 1 101 ? 6.781 14.328 -10.406 1 94.69 101 HIS A CA 1
ATOM 805 C C . HIS A 1 101 ? 6.734 15.406 -9.328 1 94.69 101 HIS A C 1
ATOM 807 O O . HIS A 1 101 ? 5.781 16.188 -9.266 1 94.69 101 HIS A O 1
ATOM 813 N N . TRP A 1 102 ? 7.641 15.359 -8.484 1 92 102 TRP A N 1
ATOM 814 C CA . TRP A 1 102 ? 7.789 16.406 -7.473 1 92 102 TRP A CA 1
ATOM 815 C C . TRP A 1 102 ? 9.258 16.656 -7.164 1 92 102 TRP A C 1
ATOM 817 O O . TRP A 1 102 ? 10.023 15.719 -6.926 1 92 102 TRP A O 1
ATOM 827 N N . GLU A 1 103 ? 9.609 17.938 -7.27 1 89.38 103 GLU A N 1
ATOM 828 C CA . GLU A 1 103 ? 10.969 18.375 -6.973 1 89.38 103 GLU A CA 1
ATOM 829 C C . GLU A 1 103 ? 11.984 17.578 -7.785 1 89.38 103 GLU A C 1
ATOM 831 O O . GLU A 1 103 ? 12.977 17.078 -7.238 1 89.38 103 GLU A O 1
ATOM 836 N N . GLY A 1 104 ? 11.695 17.234 -8.961 1 89.56 104 GLY A N 1
ATOM 837 C CA . GLY A 1 104 ? 12.633 16.656 -9.922 1 89.56 104 GLY A CA 1
ATOM 838 C C . GLY A 1 104 ? 12.703 15.148 -9.852 1 89.56 104 GLY A C 1
ATOM 839 O O . GLY A 1 104 ? 13.57 14.539 -10.477 1 89.56 104 GLY A O 1
ATOM 840 N N . ARG A 1 105 ? 11.859 14.602 -9.078 1 92.81 105 ARG A N 1
ATOM 841 C CA . ARG A 1 105 ? 11.891 13.148 -8.945 1 92.81 105 ARG A CA 1
ATOM 842 C C . ARG A 1 105 ? 10.531 12.539 -9.266 1 92.81 105 ARG A C 1
ATOM 844 O O . ARG A 1 105 ? 9.492 13.109 -8.914 1 92.81 105 ARG A O 1
ATOM 851 N N . GLU A 1 106 ? 10.641 11.414 -9.914 1 95.31 106 GLU A N 1
ATOM 852 C CA . GLU A 1 106 ? 9.43 10.617 -10.062 1 95.31 106 GLU A CA 1
ATOM 853 C C . GLU A 1 106 ? 9.008 10 -8.727 1 95.31 106 GLU A C 1
ATOM 855 O O . GLU A 1 106 ? 9.852 9.547 -7.953 1 95.31 106 GLU A O 1
ATOM 860 N N . ARG A 1 107 ? 7.719 10.07 -8.508 1 97 107 ARG A N 1
ATOM 861 C CA . ARG A 1 107 ? 7.188 9.531 -7.254 1 97 107 ARG A CA 1
ATOM 862 C C . ARG A 1 107 ? 6.137 8.461 -7.52 1 97 107 ARG A C 1
ATOM 864 O O . ARG A 1 107 ? 5.336 8.586 -8.445 1 97 107 ARG A O 1
ATOM 871 N N . HIS A 1 108 ? 6.211 7.426 -6.84 1 97.88 108 HIS A N 1
ATOM 872 C CA . HIS A 1 108 ? 5.234 6.352 -6.723 1 97.88 108 HIS A CA 1
ATOM 873 C C . HIS A 1 108 ? 4.652 6.281 -5.312 1 97.88 108 HIS A C 1
ATOM 875 O O . HIS A 1 108 ? 5.312 5.805 -4.387 1 97.88 108 HIS A O 1
ATOM 881 N N . GLU A 1 109 ? 3.389 6.77 -5.234 1 97.88 109 GLU A N 1
ATOM 882 C CA . GLU A 1 109 ? 2.777 6.918 -3.916 1 97.88 109 GLU A CA 1
ATOM 883 C C . GLU A 1 109 ? 1.59 5.973 -3.75 1 97.88 109 GLU A C 1
ATOM 885 O O . GLU A 1 109 ? 0.756 5.852 -4.648 1 97.88 109 GLU A O 1
ATOM 890 N N . PHE A 1 110 ? 1.556 5.246 -2.635 1 98.19 110 PHE A N 1
ATOM 891 C CA . PHE A 1 110 ? 0.34 4.609 -2.145 1 98.19 110 PHE A CA 1
ATOM 892 C C . PHE A 1 110 ? -0.296 5.441 -1.035 1 98.19 110 PHE A C 1
ATOM 894 O O . PHE A 1 110 ? 0.311 5.648 0.017 1 98.19 110 PHE A O 1
ATOM 901 N N . GLY A 1 111 ? -1.452 5.91 -1.302 1 98.31 111 GLY A N 1
ATOM 902 C CA . GLY A 1 111 ? -2.211 6.66 -0.312 1 98.31 111 GLY A CA 1
ATOM 903 C C . GLY A 1 111 ? -3.336 5.855 0.311 1 98.31 111 GLY A C 1
ATOM 904 O O . GLY A 1 111 ? -4.148 5.262 -0.4 1 98.31 111 GLY A O 1
ATOM 905 N N . PHE A 1 112 ? -3.385 5.777 1.596 1 98.69 112 PHE A N 1
ATOM 906 C CA . PHE A 1 112 ? -4.492 5.203 2.354 1 98.69 112 PHE A CA 1
ATOM 907 C C . PHE A 1 112 ? -5.34 6.301 2.984 1 98.69 112 PHE A C 1
ATOM 909 O O . PHE A 1 112 ? -4.832 7.125 3.744 1 98.69 112 PHE A O 1
ATOM 916 N N . PHE A 1 113 ? -6.617 6.312 2.686 1 98.69 113 PHE A N 1
ATOM 917 C CA . PHE A 1 113 ? -7.504 7.387 3.119 1 98.69 113 PHE A CA 1
ATOM 918 C C . PHE A 1 113 ? -8.438 6.898 4.223 1 98.69 113 PHE A C 1
ATOM 920 O O . PHE A 1 113 ? -8.992 5.805 4.133 1 98.69 113 PHE A O 1
ATOM 927 N N . PHE A 1 114 ? -8.625 7.727 5.188 1 98.44 114 PHE A N 1
ATOM 928 C CA . PHE A 1 114 ? -9.461 7.422 6.348 1 98.44 114 PHE A CA 1
ATOM 929 C C . PHE A 1 114 ? -10.391 8.586 6.668 1 98.44 114 PHE A C 1
ATOM 931 O O . PHE A 1 114 ? -9.984 9.75 6.609 1 98.44 114 PHE A O 1
ATOM 938 N N . ARG A 1 115 ? -11.57 8.273 6.961 1 98 115 ARG A N 1
ATOM 939 C CA . ARG A 1 115 ? -12.5 9.266 7.492 1 98 115 ARG A CA 1
ATOM 940 C C . ARG A 1 115 ? -12.305 9.453 8.992 1 98 115 ARG A C 1
ATOM 942 O O . ARG A 1 115 ? -12.086 8.477 9.719 1 98 115 ARG A O 1
ATOM 949 N N . VAL A 1 116 ? -12.375 10.648 9.406 1 97.81 116 VAL A N 1
ATOM 950 C CA . VAL A 1 116 ? -12.234 10.961 10.828 1 97.81 116 VAL A CA 1
ATOM 951 C C . VAL A 1 116 ? -13.25 12.031 11.219 1 97.81 116 VAL A C 1
ATOM 953 O O . VAL A 1 116 ? -13.586 12.906 10.414 1 97.81 116 VAL A O 1
ATOM 956 N N . GLU A 1 117 ? -13.719 11.938 12.398 1 95.94 117 GLU A N 1
ATOM 957 C CA . GLU A 1 117 ? -14.594 12.961 12.953 1 95.94 117 GLU A CA 1
ATOM 958 C C . GLU A 1 117 ? -13.828 13.883 13.898 1 95.94 117 GLU A C 1
ATOM 960 O O . GLU A 1 117 ? -13 13.422 14.688 1 95.94 117 GLU A O 1
ATOM 965 N N . LEU A 1 118 ? -14.117 15.094 13.781 1 94.75 118 LEU A N 1
ATOM 966 C CA . LEU A 1 118 ? -13.5 16.062 14.68 1 94.75 118 LEU A CA 1
ATOM 967 C C . LEU A 1 118 ? -14.211 16.078 16.031 1 94.75 118 LEU A C 1
ATOM 969 O O . LEU A 1 118 ? -15.398 16.406 16.109 1 94.75 118 LEU A O 1
ATOM 973 N N . THR A 1 119 ? -13.555 15.742 17.062 1 90.06 119 THR A N 1
ATOM 974 C CA . THR A 1 119 ? -14.18 15.594 18.375 1 90.06 119 THR A CA 1
ATOM 975 C C . THR A 1 119 ? -13.805 16.75 19.281 1 90.06 119 THR A C 1
ATOM 977 O O . THR A 1 119 ? -14.195 16.781 20.453 1 90.06 119 THR A O 1
ATOM 980 N N . GLY A 1 120 ? -13.117 17.719 18.875 1 92 120 GLY A N 1
ATOM 981 C CA . GLY A 1 120 ? -12.664 18.859 19.672 1 92 120 GLY A CA 1
ATOM 982 C C . GLY A 1 120 ? -12.336 20.078 18.828 1 92 120 GLY A C 1
ATOM 983 O O . GLY A 1 120 ? -12.805 20.188 17.688 1 92 120 GLY A O 1
ATOM 984 N N . GLU A 1 121 ? -11.609 20.984 19.516 1 93.62 121 GLU A N 1
ATOM 985 C CA . GLU A 1 121 ? -11.227 22.203 18.812 1 93.62 121 GLU A CA 1
ATOM 986 C C . GLU A 1 121 ? -9.938 22 18.031 1 93.62 121 GLU A C 1
ATOM 988 O O . GLU A 1 121 ? -9 21.359 18.5 1 93.62 121 GLU A O 1
ATOM 993 N N . LEU A 1 122 ? -9.969 22.531 16.844 1 93.56 122 LEU A N 1
ATOM 994 C CA . LEU A 1 122 ? -8.773 22.484 16 1 93.56 122 LEU A CA 1
ATOM 995 C C . LEU A 1 122 ? -7.836 23.641 16.312 1 93.56 122 LEU A C 1
ATOM 997 O O . LEU A 1 122 ? -8.289 24.781 16.5 1 93.56 122 LEU A O 1
ATOM 1001 N N . PRO A 1 123 ? -6.566 23.312 16.422 1 92.69 123 PRO A N 1
ATOM 1002 C CA . PRO A 1 123 ? -5.633 24.438 16.406 1 92.69 123 PRO A CA 1
ATOM 1003 C C . PRO A 1 123 ? -5.602 25.172 15.07 1 92.69 123 PRO A C 1
ATOM 1005 O O . PRO A 1 123 ? -6.031 24.625 14.055 1 92.69 123 PRO A O 1
ATOM 1008 N N . ALA A 1 124 ? -5.199 26.391 15.094 1 86.69 124 ALA A N 1
ATOM 1009 C CA . ALA A 1 124 ? -5.121 27.141 13.844 1 86.69 124 ALA A CA 1
ATOM 1010 C C . ALA A 1 124 ? -4.008 26.594 12.945 1 86.69 124 ALA A C 1
ATOM 1012 O O . ALA A 1 124 ? -4.188 26.484 11.734 1 86.69 124 ALA A O 1
ATOM 1013 N N . THR A 1 125 ? -2.873 26.266 13.633 1 94.31 125 THR A N 1
ATOM 1014 C CA . THR A 1 125 ? -1.729 25.734 12.906 1 94.31 125 THR A CA 1
ATOM 1015 C C . THR A 1 125 ? -1.547 24.25 13.203 1 94.31 125 THR A C 1
ATOM 1017 O O . THR A 1 125 ? -1.87 23.781 14.297 1 94.31 125 THR A O 1
ATOM 1020 N N . VAL A 1 126 ? -1.098 23.562 12.18 1 96.69 126 VAL A N 1
ATOM 1021 C CA . VAL A 1 126 ? -0.704 22.188 12.398 1 96.69 126 VAL A CA 1
ATOM 1022 C C . VAL A 1 126 ? 0.385 22.109 13.469 1 96.69 126 VAL A C 1
ATOM 1024 O O . VAL A 1 126 ? 1.422 22.766 13.352 1 96.69 126 VAL A O 1
ATOM 1027 N N . LEU A 1 127 ? 0.161 21.312 14.469 1 97.31 127 LEU A N 1
ATOM 1028 C CA . LEU A 1 127 ? 0.971 21.375 15.68 1 97.31 127 LEU A CA 1
ATOM 1029 C C . LEU A 1 127 ? 2.4 20.922 15.398 1 97.31 127 LEU A C 1
ATOM 1031 O O . LEU A 1 127 ? 3.342 21.391 16.047 1 97.31 127 LEU A O 1
ATOM 1035 N N . ASP A 1 128 ? 2.592 20.062 14.484 1 96.38 128 ASP A N 1
ATOM 1036 C CA . ASP A 1 128 ? 3.934 19.531 14.266 1 96.38 128 ASP A CA 1
ATOM 1037 C C . ASP A 1 128 ? 4.648 20.281 13.141 1 96.38 128 ASP A C 1
ATOM 1039 O O . ASP A 1 128 ? 5.742 19.891 12.734 1 96.38 128 ASP A O 1
ATOM 1043 N N . ASN A 1 129 ? 4.004 21.281 12.555 1 96.94 129 ASN A N 1
ATOM 1044 C CA . ASN A 1 129 ? 4.59 22.109 11.508 1 96.94 129 ASN A CA 1
ATOM 1045 C C . ASN A 1 129 ? 4.023 23.531 11.523 1 96.94 129 ASN A C 1
ATOM 1047 O O . ASN A 1 129 ? 2.947 23.781 10.977 1 96.94 129 ASN A O 1
ATOM 1051 N N . PRO A 1 130 ? 4.758 24.5 12.023 1 95.12 130 PRO A N 1
ATOM 1052 C CA . PRO A 1 130 ? 4.238 25.859 12.219 1 95.12 130 PRO A CA 1
ATOM 1053 C C . PRO A 1 130 ? 3.98 26.578 10.898 1 95.12 130 PRO A C 1
ATOM 1055 O O . PRO A 1 130 ? 3.359 27.656 10.891 1 95.12 130 PRO A O 1
ATOM 1058 N N . HIS A 1 131 ? 4.422 26 9.781 1 97.44 131 HIS A N 1
ATOM 1059 C CA . HIS A 1 131 ? 4.234 26.672 8.492 1 97.44 131 HIS A CA 1
ATOM 1060 C C . HIS A 1 131 ? 2.945 26.203 7.82 1 97.44 131 HIS A C 1
ATOM 1062 O O . HIS A 1 131 ? 2.576 26.719 6.758 1 97.44 131 HIS A O 1
ATOM 1068 N N . VAL A 1 132 ? 2.332 25.281 8.391 1 98.25 132 VAL A N 1
ATOM 1069 C CA . VAL A 1 132 ? 1.134 24.703 7.785 1 98.25 132 VAL A CA 1
ATOM 1070 C C . VAL A 1 132 ? -0.093 25.078 8.617 1 98.25 132 VAL A C 1
ATOM 1072 O O . VAL A 1 132 ? -0.092 24.922 9.836 1 98.25 132 VAL A O 1
ATOM 1075 N N . PHE A 1 133 ? -1.155 25.516 7.906 1 98.31 133 PHE A N 1
ATOM 1076 C CA . PHE A 1 133 ? -2.379 25.969 8.547 1 98.31 133 PHE A CA 1
ATOM 1077 C C . PHE A 1 133 ? -3.57 25.125 8.125 1 98.31 133 PHE A C 1
ATOM 1079 O O . PHE A 1 133 ? -3.676 24.719 6.965 1 98.31 133 PHE A O 1
ATOM 1086 N N . PHE A 1 134 ? -4.426 24.938 9.086 1 98.12 134 PHE A N 1
ATOM 1087 C CA . PHE A 1 134 ? -5.684 24.281 8.734 1 98.12 134 PHE A CA 1
ATOM 1088 C C . PHE A 1 134 ? -6.617 25.25 8.023 1 98.12 134 PHE A C 1
ATOM 1090 O O . PHE A 1 134 ? -6.695 26.438 8.383 1 98.12 134 PHE A O 1
ATOM 1097 N N . ARG A 1 135 ? -7.289 24.75 7 1 97.62 135 ARG A N 1
ATOM 1098 C CA . ARG A 1 135 ? -8.297 25.5 6.254 1 97.62 135 ARG A CA 1
ATOM 1099 C C . ARG A 1 135 ? -9.508 24.625 5.945 1 97.62 135 ARG A C 1
ATOM 1101 O O . ARG A 1 135 ? -9.359 23.469 5.543 1 97.62 135 ARG A O 1
ATOM 1108 N N . TRP A 1 136 ? -10.625 25.234 6.219 1 97.94 136 TRP A N 1
ATOM 1109 C CA . TRP A 1 136 ? -11.859 24.578 5.809 1 97.94 136 TRP A CA 1
ATOM 1110 C C . TRP A 1 136 ? -12.281 25.031 4.414 1 97.94 136 TRP A C 1
ATOM 1112 O O . TRP A 1 136 ? -12.383 26.219 4.145 1 97.94 136 TRP A O 1
ATOM 1122 N N . LEU A 1 137 ? -12.461 24.062 3.516 1 98.38 137 LEU A N 1
ATOM 1123 C CA . LEU A 1 137 ? -12.977 24.359 2.184 1 98.38 137 LEU A CA 1
ATOM 1124 C C . LEU A 1 137 ? -14.398 23.828 2.025 1 98.38 137 LEU A C 1
ATOM 1126 O O . LEU A 1 137 ? -14.711 22.719 2.471 1 98.38 137 LEU A O 1
ATOM 1130 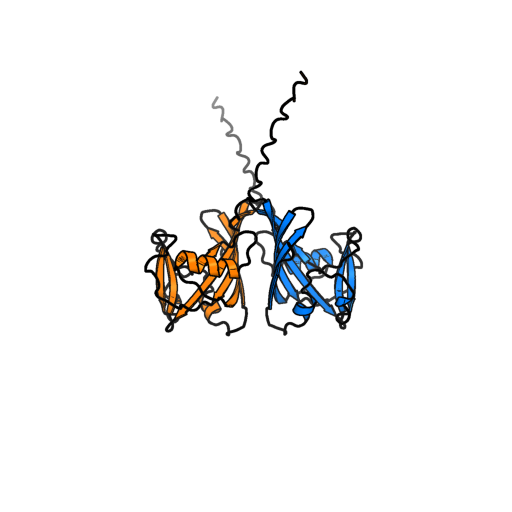N N . ALA A 1 138 ? -15.281 24.625 1.423 1 98.44 138 ALA A N 1
ATOM 1131 C CA . ALA A 1 138 ? -16.625 24.156 1.135 1 98.44 138 ALA A CA 1
ATOM 1132 C C . ALA A 1 138 ? -16.609 22.984 0.154 1 98.44 138 ALA A C 1
ATOM 1134 O O . ALA A 1 138 ? -15.961 23.062 -0.896 1 98.44 138 ALA A O 1
ATOM 1135 N N . VAL A 1 139 ? -17.297 21.938 0.5 1 97.94 139 VAL A N 1
ATOM 1136 C CA . VAL A 1 139 ? -17.297 20.719 -0.313 1 97.94 139 VAL A CA 1
ATOM 1137 C C . VAL A 1 139 ? -17.844 21.031 -1.702 1 97.94 139 VAL A C 1
ATOM 1139 O O . VAL A 1 139 ? -17.359 20.5 -2.703 1 97.94 139 VAL A O 1
ATOM 1142 N N . ASP A 1 140 ? -18.797 21.922 -1.788 1 96.88 140 ASP A N 1
ATOM 1143 C CA . ASP A 1 140 ? -19.453 22.234 -3.047 1 96.88 140 ASP A CA 1
ATOM 1144 C C . ASP A 1 140 ? -18.609 23.188 -3.889 1 96.88 140 ASP A C 1
ATOM 1146 O O . ASP A 1 140 ? -18.969 23.484 -5.031 1 96.88 140 ASP A O 1
ATOM 1150 N N . ALA A 1 141 ? -17.5 23.609 -3.371 1 96.75 141 ALA A N 1
ATOM 1151 C CA . ALA A 1 141 ? -16.672 24.578 -4.086 1 96.75 141 ALA A CA 1
ATOM 1152 C C . ALA A 1 141 ? -15.227 24.109 -4.191 1 96.75 141 ALA A C 1
ATOM 1154 O O . ALA A 1 141 ? -14.305 24.922 -4.348 1 96.75 141 ALA A O 1
ATOM 1155 N N . LEU A 1 142 ? -14.977 22.859 -4.07 1 97.06 142 LEU A N 1
ATOM 1156 C CA . LEU A 1 142 ? -13.625 22.328 -4.094 1 97.06 142 LEU A CA 1
ATOM 1157 C C . LEU A 1 142 ? -12.953 22.609 -5.434 1 97.06 142 LEU A C 1
ATOM 1159 O O . LEU A 1 142 ? -11.734 22.797 -5.5 1 97.06 142 LEU A O 1
ATOM 1163 N N . ASP A 1 143 ? -13.734 22.609 -6.473 1 93.69 143 ASP A N 1
ATOM 1164 C CA . ASP A 1 143 ? -13.211 22.812 -7.82 1 93.69 143 ASP A CA 1
ATOM 1165 C C . ASP A 1 143 ? -12.617 24.203 -7.98 1 93.69 143 ASP A C 1
ATOM 1167 O O . ASP A 1 143 ? -11.875 24.469 -8.938 1 93.69 143 ASP A O 1
ATOM 1171 N N . ASP A 1 144 ? -12.938 25.109 -7.133 1 95.94 144 ASP A N 1
ATOM 1172 C CA . ASP A 1 144 ? -12.422 26.469 -7.164 1 95.94 144 ASP A CA 1
ATOM 1173 C C . ASP A 1 144 ? -10.992 26.531 -6.629 1 95.94 144 ASP A C 1
ATOM 1175 O O . ASP A 1 144 ? -10.344 27.562 -6.691 1 95.94 144 ASP A O 1
ATOM 1179 N N . HIS A 1 145 ? -10.492 25.422 -6.102 1 97 145 HIS A N 1
ATOM 1180 C CA . HIS A 1 145 ? -9.188 25.359 -5.461 1 97 145 HIS A CA 1
ATOM 1181 C C . HIS A 1 145 ? -8.312 24.281 -6.09 1 97 145 HIS A C 1
ATOM 1183 O O . HIS A 1 145 ? -8.828 23.312 -6.652 1 97 145 HIS A O 1
ATOM 1189 N N . THR A 1 146 ? -7.039 24.516 -6.082 1 97.12 146 THR A N 1
ATOM 1190 C CA . THR A 1 146 ? -6.125 23.422 -6.371 1 97.12 146 THR A CA 1
ATOM 1191 C C . THR A 1 146 ? -5.922 22.547 -5.133 1 97.12 146 THR A C 1
ATOM 1193 O O . THR A 1 146 ? -5.234 22.953 -4.191 1 97.12 146 THR A O 1
ATOM 1196 N N . LEU A 1 147 ? -6.516 21.422 -5.133 1 97.12 147 LEU A N 1
ATOM 1197 C CA . LEU A 1 147 ? -6.492 20.5 -4.004 1 97.12 147 LEU A CA 1
ATOM 1198 C C . LEU A 1 147 ? -5.887 19.156 -4.414 1 97.12 147 LEU A C 1
ATOM 1200 O O . LEU A 1 147 ? -6.281 18.578 -5.426 1 97.12 147 LEU A O 1
ATOM 1204 N N . TYR A 1 148 ? -4.902 18.734 -3.684 1 95.06 148 TYR A N 1
ATOM 1205 C CA . TYR A 1 148 ? -4.32 17.422 -3.908 1 95.06 148 TYR A CA 1
ATOM 1206 C C . TYR A 1 148 ? -4.668 16.469 -2.77 1 95.06 148 TYR A C 1
ATOM 1208 O O . TYR A 1 148 ? -4.766 16.891 -1.613 1 95.06 148 TYR A O 1
ATOM 1216 N N . PRO A 1 149 ? -4.785 15.219 -3.127 1 95.19 149 PRO A N 1
ATOM 1217 C CA . PRO A 1 149 ? -4.785 14.719 -4.508 1 95.19 149 PRO A CA 1
ATOM 1218 C C . PRO A 1 149 ? -6.023 15.156 -5.285 1 95.19 149 PRO A C 1
ATOM 1220 O O . PRO A 1 149 ? -7.047 15.5 -4.688 1 95.19 149 PRO A O 1
ATOM 1223 N N . ARG A 1 150 ? -6 15.055 -6.559 1 93.06 150 ARG A N 1
ATOM 1224 C CA . ARG A 1 150 ? -7.027 15.641 -7.418 1 93.06 150 ARG A CA 1
ATOM 1225 C C . ARG A 1 150 ? -8.312 14.828 -7.359 1 93.06 150 ARG A C 1
ATOM 1227 O O . ARG A 1 150 ? -9.383 15.32 -7.734 1 93.06 150 ARG A O 1
ATOM 1234 N N . CYS A 1 151 ? -8.242 13.664 -6.832 1 94.25 151 CYS A N 1
ATOM 1235 C CA . CYS A 1 151 ? -9.398 12.781 -6.863 1 94.25 151 CYS A CA 1
ATOM 1236 C C . CYS A 1 151 ? -10.266 12.977 -5.625 1 94.25 151 CYS A C 1
ATOM 1238 O O . CYS A 1 151 ? -11.211 12.219 -5.398 1 94.25 151 CYS A O 1
ATOM 1240 N N . VAL A 1 152 ? -10.023 13.953 -4.777 1 95.62 152 VAL A N 1
ATOM 1241 C CA . VAL A 1 152 ? -10.703 14.148 -3.504 1 95.62 152 VAL A CA 1
ATOM 1242 C C . VAL A 1 152 ? -12.203 14.305 -3.736 1 95.62 152 VAL A C 1
ATOM 1244 O O . VAL A 1 152 ? -13.008 13.688 -3.039 1 95.62 152 VAL A O 1
ATOM 1247 N N . PRO A 1 153 ? -12.656 15.078 -4.77 1 95 153 PRO A N 1
ATOM 1248 C CA . PRO A 1 153 ? -14.102 15.188 -4.984 1 95 153 PRO A CA 1
ATOM 1249 C C . PRO A 1 153 ? -14.758 13.828 -5.246 1 95 153 PRO A C 1
ATOM 1251 O O . PRO A 1 153 ? -15.875 13.578 -4.785 1 95 153 PRO A O 1
ATOM 1254 N N . GLN A 1 154 ? -14.07 12.953 -5.961 1 94.69 154 GLN A N 1
ATOM 1255 C CA . GLN A 1 154 ? -14.594 11.617 -6.199 1 94.69 154 GLN A CA 1
ATOM 1256 C C . GLN A 1 154 ? -14.609 10.797 -4.91 1 94.69 154 GLN A C 1
ATOM 1258 O O . GLN A 1 154 ? -15.555 10.031 -4.668 1 94.69 154 GLN A O 1
ATOM 1263 N N . LEU A 1 155 ? -13.586 10.961 -4.125 1 94.75 155 LEU A N 1
ATOM 1264 C CA . LEU A 1 155 ? -13.477 10.25 -2.859 1 94.75 155 LEU A CA 1
ATOM 1265 C C . LEU A 1 155 ? -14.633 10.609 -1.931 1 94.75 155 LEU A C 1
ATOM 1267 O O . LEU A 1 155 ? -15.18 9.742 -1.253 1 94.75 155 LEU A O 1
ATOM 1271 N N . LEU A 1 156 ? -15.008 11.867 -1.937 1 96.44 156 LEU A N 1
ATOM 1272 C CA . LEU A 1 156 ? -16.047 12.352 -1.041 1 96.44 156 LEU A CA 1
ATOM 1273 C C . LEU A 1 156 ? -17.406 11.797 -1.438 1 96.44 156 LEU A C 1
ATOM 1275 O O . LEU A 1 156 ? -18.359 11.836 -0.648 1 96.44 156 LEU A O 1
ATOM 1279 N N . ARG A 1 157 ? -17.516 11.234 -2.662 1 94.94 157 ARG A N 1
ATOM 1280 C CA . ARG A 1 157 ? -18.781 10.711 -3.162 1 94.94 157 ARG A CA 1
ATOM 1281 C C . ARG A 1 157 ? -18.922 9.227 -2.85 1 94.94 157 ARG A C 1
ATOM 1283 O O . ARG A 1 157 ? -19.984 8.641 -3.068 1 94.94 157 ARG A O 1
ATOM 1290 N N . LEU A 1 158 ? -17.875 8.617 -2.35 1 94.69 158 LEU A N 1
ATOM 1291 C CA . LEU A 1 158 ? -17.953 7.199 -2.025 1 94.69 158 LEU A CA 1
ATOM 1292 C C . LEU A 1 158 ? -18.969 6.949 -0.917 1 94.69 158 LEU A C 1
ATOM 1294 O O . LEU A 1 158 ? -19.016 7.684 0.07 1 94.69 158 LEU A O 1
ATOM 1298 N N . PRO A 1 159 ? -19.719 5.898 -1.132 1 90.62 159 PRO A N 1
ATOM 1299 C CA . PRO A 1 159 ? -20.672 5.559 -0.066 1 90.62 159 PRO A CA 1
ATOM 1300 C C . PRO A 1 159 ? -19.969 5.137 1.227 1 90.62 159 PRO A C 1
ATOM 1302 O O . PRO A 1 159 ? -18.891 4.559 1.186 1 90.62 159 PRO A O 1
ATOM 1305 N N . ALA A 1 160 ? -20.734 5.473 2.316 1 86.69 160 ALA A N 1
ATOM 1306 C CA . ALA A 1 160 ? -20.203 5.055 3.615 1 86.69 160 ALA A CA 1
ATOM 1307 C C . ALA A 1 160 ? -20 3.545 3.662 1 86.69 160 ALA A C 1
ATOM 1309 O O . ALA A 1 160 ? -20.844 2.781 3.178 1 86.69 160 ALA A O 1
ATOM 1310 N N . GLY A 1 161 ? -18.891 3.158 4.207 1 87.38 161 GLY A N 1
ATOM 1311 C CA . GLY A 1 161 ? -18.625 1.74 4.395 1 87.38 161 GLY A CA 1
ATOM 1312 C C . GLY A 1 161 ? -17.938 1.102 3.209 1 87.38 161 GLY A C 1
ATOM 1313 O O . GLY A 1 161 ? -17.469 -0.036 3.297 1 87.38 161 GLY A O 1
ATOM 1314 N N . GLU A 1 162 ? -17.953 1.801 2.104 1 92.31 162 GLU A N 1
ATOM 1315 C CA . GLU A 1 162 ? -17.266 1.264 0.927 1 92.31 162 GLU A CA 1
ATOM 1316 C C . GLU A 1 162 ? -15.844 1.798 0.82 1 92.31 162 GLU A C 1
ATOM 1318 O O . GLU A 1 162 ? -15.562 2.924 1.238 1 92.31 162 GLU A O 1
ATOM 1323 N N . ILE A 1 163 ? -15.039 0.915 0.341 1 96.5 163 ILE A N 1
ATOM 1324 C CA . ILE A 1 163 ? -13.656 1.309 0.1 1 96.5 163 ILE A CA 1
ATOM 1325 C C . ILE A 1 163 ? -13.422 1.472 -1.399 1 96.5 163 ILE A C 1
ATOM 1327 O O . ILE A 1 163 ? -13.641 0.538 -2.174 1 96.5 163 ILE A O 1
ATOM 1331 N N . GLY A 1 164 ? -13 2.674 -1.787 1 96.69 164 GLY A N 1
ATOM 1332 C CA . GLY A 1 164 ? -12.695 2.934 -3.186 1 96.69 164 GLY A CA 1
ATOM 1333 C C . GLY A 1 164 ? -11.234 2.684 -3.531 1 96.69 164 GLY A C 1
ATOM 1334 O O . GLY A 1 164 ? -10.398 2.535 -2.641 1 96.69 164 GLY A O 1
ATOM 1335 N N . HIS A 1 165 ? -10.945 2.533 -4.754 1 96.75 165 HIS A N 1
ATOM 1336 C CA . HIS A 1 165 ? -9.602 2.406 -5.293 1 96.75 165 HIS A CA 1
ATOM 1337 C C . HIS A 1 165 ? -9.406 3.311 -6.508 1 96.75 165 HIS A C 1
ATOM 1339 O O . HIS A 1 165 ? -10.125 3.184 -7.504 1 96.75 165 HIS A O 1
ATOM 1345 N N . PHE A 1 166 ? -8.492 4.184 -6.434 1 96.81 166 PHE A N 1
ATOM 1346 C CA . PHE A 1 166 ? -8.211 5.141 -7.5 1 96.81 166 PHE A CA 1
ATOM 1347 C C . PHE A 1 166 ? -6.766 5.027 -7.961 1 96.81 166 PHE A C 1
ATOM 1349 O O . PHE A 1 166 ? -5.875 4.707 -7.172 1 96.81 166 PHE A O 1
ATOM 1356 N N . VAL A 1 167 ? -6.547 5.234 -9.211 1 97.19 167 VAL A N 1
ATOM 1357 C CA . VAL A 1 167 ? -5.219 5.309 -9.805 1 97.19 167 VAL A CA 1
ATOM 1358 C C . VAL A 1 167 ? -5.086 6.598 -10.609 1 97.19 167 VAL A C 1
ATOM 1360 O O . VAL A 1 167 ? -5.906 6.871 -11.492 1 97.19 167 VAL A O 1
ATOM 1363 N N . THR A 1 168 ? -4.145 7.387 -10.242 1 95.31 168 THR A N 1
ATOM 1364 C CA . THR A 1 168 ? -3.893 8.625 -10.969 1 95.31 168 THR A CA 1
ATOM 1365 C C . THR A 1 168 ? -2.443 8.688 -11.445 1 95.31 168 THR A C 1
ATOM 1367 O O . THR A 1 168 ? -1.519 8.469 -10.664 1 95.31 168 THR A O 1
ATOM 1370 N N . ASP A 1 169 ? -2.207 8.93 -12.664 1 94.44 169 ASP A N 1
ATOM 1371 C CA . ASP A 1 169 ? -0.885 9.117 -13.25 1 94.44 169 ASP A CA 1
ATOM 1372 C C . ASP A 1 169 ? -0.718 10.531 -13.797 1 94.44 169 ASP A C 1
ATOM 1374 O O . ASP A 1 169 ? -1.231 10.859 -14.867 1 94.44 169 ASP A O 1
ATOM 1378 N N . GLU A 1 170 ? -0.023 11.289 -13.07 1 89.75 170 GLU A N 1
ATOM 1379 C CA . GLU A 1 170 ? 0.146 12.695 -13.414 1 89.75 170 GLU A CA 1
ATOM 1380 C C . GLU A 1 170 ? 1.543 12.969 -13.961 1 89.75 170 GLU A C 1
ATOM 1382 O O . GLU A 1 170 ? 2.02 14.102 -13.938 1 89.75 170 GLU A O 1
ATOM 1387 N N . ARG A 1 171 ? 2.398 12.039 -14.43 1 87.56 171 ARG A N 1
ATOM 1388 C CA . ARG A 1 171 ? 3.777 12.195 -14.875 1 87.56 171 ARG A CA 1
ATOM 1389 C C . ARG A 1 171 ? 3.832 12.805 -16.266 1 87.56 171 ARG A C 1
ATOM 1391 O O . ARG A 1 171 ? 4.883 13.289 -16.703 1 87.56 171 ARG A O 1
ATOM 1398 N N . ALA A 1 172 ? 2.84 12.688 -17.203 1 72.44 172 ALA A N 1
ATOM 1399 C CA . ALA A 1 172 ? 2.91 13.289 -18.531 1 72.44 172 ALA A CA 1
ATOM 1400 C C . ALA A 1 172 ? 2.787 14.812 -18.438 1 72.44 172 ALA A C 1
ATOM 1402 O O . ALA A 1 172 ? 2.168 15.344 -17.516 1 72.44 172 ALA A O 1
ATOM 1403 N N . MET B 1 1 ? 45.125 26.812 -45.281 1 29.53 1 MET B N 1
ATOM 1404 C CA . MET B 1 1 ? 44.844 25.438 -44.875 1 29.53 1 MET B CA 1
ATOM 1405 C C . MET B 1 1 ? 44.312 25.391 -43.438 1 29.53 1 MET B C 1
ATOM 1407 O O . MET B 1 1 ? 45.062 25.547 -42.5 1 29.53 1 MET B O 1
ATOM 1411 N N . ARG B 1 2 ? 43.125 26.016 -43.219 1 38.03 2 ARG B N 1
ATOM 1412 C CA . ARG B 1 2 ? 42.406 26.109 -41.969 1 38.03 2 ARG B CA 1
ATOM 1413 C C . ARG B 1 2 ? 42.062 24.734 -41.438 1 38.03 2 ARG B C 1
ATOM 1415 O O . ARG B 1 2 ? 41.531 23.891 -42.125 1 38.03 2 ARG B O 1
ATOM 1422 N N . HIS B 1 3 ? 42.906 24.234 -40.5 1 37.59 3 HIS B N 1
ATOM 1423 C CA . HIS B 1 3 ? 42.688 23 -39.781 1 37.59 3 HIS B CA 1
ATOM 1424 C C . HIS B 1 3 ? 41.344 23 -39.062 1 37.59 3 HIS B C 1
ATOM 1426 O O . HIS B 1 3 ? 41.062 23.906 -38.25 1 37.59 3 HIS B O 1
ATOM 1432 N N . LEU B 1 4 ? 40.281 22.5 -39.688 1 41.47 4 LEU B N 1
ATOM 1433 C CA . LEU B 1 4 ? 39 22.141 -39.094 1 41.47 4 LEU B CA 1
ATOM 1434 C C . LEU B 1 4 ? 39.219 21.234 -37.875 1 41.47 4 LEU B C 1
ATOM 1436 O O . LEU B 1 4 ? 39.75 20.125 -38 1 41.47 4 LEU B O 1
ATOM 1440 N N . THR B 1 5 ? 39.562 21.844 -36.719 1 42.53 5 THR B N 1
ATOM 1441 C CA . THR B 1 5 ? 39.594 21.078 -35.5 1 42.53 5 THR B CA 1
ATOM 1442 C C . THR B 1 5 ? 38.312 20.266 -35.312 1 42.53 5 THR B C 1
ATOM 1444 O O . THR B 1 5 ? 37.219 20.797 -35.438 1 42.53 5 THR B O 1
ATOM 1447 N N . ASP B 1 6 ? 38.344 18.984 -35.656 1 39.91 6 ASP B N 1
ATOM 1448 C CA . ASP B 1 6 ? 37.281 18 -35.406 1 39.91 6 ASP B CA 1
ATOM 1449 C C . ASP B 1 6 ? 36.844 18.031 -33.938 1 39.91 6 ASP B C 1
ATOM 1451 O O . ASP B 1 6 ? 37.656 17.734 -33.031 1 39.91 6 ASP B O 1
ATOM 1455 N N . ALA B 1 7 ? 35.969 18.938 -33.531 1 43.94 7 ALA B N 1
ATOM 1456 C CA . ALA B 1 7 ? 35.375 18.828 -32.219 1 43.94 7 ALA B CA 1
ATOM 1457 C C . ALA B 1 7 ? 34.906 17.391 -31.938 1 43.94 7 ALA B C 1
ATOM 1459 O O . ALA B 1 7 ? 34.312 16.75 -32.812 1 43.94 7 ALA B O 1
ATOM 1460 N N . PRO B 1 8 ? 35.5 16.703 -30.969 1 43.94 8 PRO B N 1
ATOM 1461 C CA . PRO B 1 8 ? 35.062 15.336 -30.672 1 43.94 8 PRO B CA 1
ATOM 1462 C C . PRO B 1 8 ? 33.562 15.227 -30.531 1 43.94 8 PRO B C 1
ATOM 1464 O O . PRO B 1 8 ? 32.875 16.203 -30.156 1 43.94 8 PRO B O 1
ATOM 1467 N N . LEU B 1 9 ? 32.875 14.391 -31.328 1 43.25 9 LEU B N 1
ATOM 1468 C CA . LEU B 1 9 ? 31.484 13.977 -31.172 1 43.25 9 LEU B CA 1
ATOM 1469 C C . LEU B 1 9 ? 31.188 13.602 -29.734 1 43.25 9 LEU B C 1
ATOM 1471 O O . LEU B 1 9 ? 31.844 12.727 -29.172 1 43.25 9 LEU B O 1
ATOM 1475 N N . ARG B 1 10 ? 30.719 14.531 -28.859 1 42.44 10 ARG B N 1
ATOM 1476 C CA . ARG B 1 10 ? 30.188 14.125 -27.562 1 42.44 10 ARG B CA 1
ATOM 1477 C C . ARG B 1 10 ? 29.25 12.938 -27.703 1 42.44 10 ARG B C 1
ATOM 1479 O O . ARG B 1 10 ? 28.266 13.016 -28.438 1 42.44 10 ARG B O 1
ATOM 1486 N N . THR B 1 11 ? 29.672 11.758 -27.516 1 35.69 11 THR B N 1
ATOM 1487 C CA . THR B 1 11 ? 28.781 10.594 -27.406 1 35.69 11 THR B CA 1
ATOM 1488 C C . THR B 1 11 ? 27.609 10.898 -26.5 1 35.69 11 THR B C 1
ATOM 1490 O O . THR B 1 11 ? 27.797 11.18 -25.312 1 35.69 11 THR B O 1
ATOM 1493 N N . ARG B 1 12 ? 26.578 11.406 -26.984 1 41.78 12 ARG B N 1
ATOM 1494 C CA . ARG B 1 12 ? 25.328 11.453 -26.234 1 41.78 12 ARG B CA 1
ATOM 1495 C C . ARG B 1 12 ? 25 10.094 -25.609 1 41.78 12 ARG B C 1
ATOM 1497 O O . ARG B 1 12 ? 24.719 9.133 -26.344 1 41.78 12 ARG B O 1
ATOM 1504 N N . HIS B 1 13 ? 25.578 9.781 -24.5 1 44.5 13 HIS B N 1
ATOM 1505 C CA . HIS B 1 13 ? 25.094 8.602 -23.781 1 44.5 13 HIS B CA 1
ATOM 1506 C C . HIS B 1 13 ? 23.578 8.578 -23.703 1 44.5 13 HIS B C 1
ATOM 1508 O O . HIS B 1 13 ? 22.969 9.531 -23.219 1 44.5 13 HIS B O 1
ATOM 1514 N N . ARG B 1 14 ? 22.969 7.852 -24.5 1 46.78 14 ARG B N 1
ATOM 1515 C CA . ARG B 1 14 ? 21.531 7.625 -24.453 1 46.78 14 ARG B CA 1
ATOM 1516 C C . ARG B 1 14 ? 21.094 7.25 -23.031 1 46.78 14 ARG B C 1
ATOM 1518 O O . ARG B 1 14 ? 21.578 6.266 -22.469 1 46.78 14 ARG B O 1
ATOM 1525 N N . TYR B 1 15 ? 20.734 8.25 -22.375 1 49.72 15 TYR B N 1
ATOM 1526 C CA . TYR B 1 15 ? 20.141 7.969 -21.062 1 49.72 15 TYR B CA 1
ATOM 1527 C C . TYR B 1 15 ? 19.094 6.867 -21.172 1 49.72 15 TYR B C 1
ATOM 1529 O O . TYR B 1 15 ? 18.078 7.027 -21.859 1 49.72 15 TYR B O 1
ATOM 1537 N N . CYS B 1 16 ? 19.531 5.594 -21.016 1 55.31 16 CYS B N 1
ATOM 1538 C CA . CYS B 1 16 ? 18.516 4.559 -20.859 1 55.31 16 CYS B CA 1
ATOM 1539 C C . CYS B 1 16 ? 17.828 4.672 -19.516 1 55.31 16 CYS B C 1
ATOM 1541 O O . CYS B 1 16 ? 18.469 4.551 -18.469 1 55.31 16 CYS B O 1
ATOM 1543 N N . PRO B 1 17 ? 16.656 5.082 -19.547 1 61.53 17 PRO B N 1
ATOM 1544 C CA . PRO B 1 17 ? 15.984 5.145 -18.25 1 61.53 17 PRO B CA 1
ATOM 1545 C C . PRO B 1 17 ? 16.172 3.867 -17.438 1 61.53 17 PRO B C 1
ATOM 1547 O O . PRO B 1 17 ? 16.25 2.773 -18 1 61.53 17 PRO B O 1
ATOM 1550 N N . PRO B 1 18 ? 16.531 4.031 -16.188 1 71 18 PRO B N 1
ATOM 1551 C CA . PRO B 1 18 ? 16.719 2.84 -15.359 1 71 18 PRO B CA 1
ATOM 1552 C C . PRO B 1 18 ? 15.516 1.891 -15.422 1 71 18 PRO B C 1
ATOM 1554 O O . PRO B 1 18 ? 14.383 2.332 -15.641 1 71 18 PRO B O 1
ATOM 1557 N N . MET B 1 19 ? 15.734 0.58 -15.5 1 87.25 19 MET B N 1
ATOM 1558 C CA . MET B 1 19 ? 14.719 -0.464 -15.477 1 87.25 19 MET B CA 1
ATOM 1559 C C . MET B 1 19 ? 13.922 -0.417 -14.18 1 87.25 19 MET B C 1
ATOM 1561 O O . MET B 1 19 ? 14.484 -0.181 -13.109 1 87.25 19 MET B O 1
ATOM 1565 N N . PRO B 1 20 ? 12.641 -0.501 -14.305 1 93.12 20 PRO B N 1
ATOM 1566 C CA . PRO B 1 20 ? 11.836 -0.498 -13.086 1 93.12 20 PRO B CA 1
ATOM 1567 C C . PRO B 1 20 ? 12.289 -1.544 -12.07 1 93.12 20 PRO B C 1
ATOM 1569 O O . PRO B 1 20 ? 12.773 -2.613 -12.461 1 93.12 20 PRO B O 1
ATOM 1572 N N . THR B 1 21 ? 12.203 -1.191 -10.852 1 95.25 21 THR B N 1
ATOM 1573 C CA . THR B 1 21 ? 12.609 -2.1 -9.789 1 95.25 21 THR B CA 1
ATOM 1574 C C . THR B 1 21 ? 11.391 -2.631 -9.039 1 95.25 21 THR B C 1
ATOM 1576 O O . THR B 1 21 ? 10.383 -1.929 -8.898 1 95.25 21 THR B O 1
ATOM 1579 N N . ASP B 1 22 ? 11.523 -3.908 -8.57 1 97.56 22 ASP B N 1
ATOM 1580 C CA . ASP B 1 22 ? 10.5 -4.465 -7.688 1 97.56 22 ASP B CA 1
ATOM 1581 C C . ASP B 1 22 ? 10.391 -3.656 -6.402 1 97.56 22 ASP B C 1
ATOM 1583 O O . ASP B 1 22 ? 11.398 -3.277 -5.809 1 97.56 22 ASP B O 1
ATOM 1587 N N . LEU B 1 23 ? 9.18 -3.369 -6.031 1 97.31 23 LEU B N 1
ATOM 1588 C CA . LEU B 1 23 ? 8.977 -2.764 -4.723 1 97.31 23 LEU B CA 1
ATOM 1589 C C . LEU B 1 23 ? 9.148 -3.799 -3.613 1 97.31 23 LEU B C 1
ATOM 1591 O O . LEU B 1 23 ? 8.172 -4.164 -2.945 1 97.31 23 LEU B O 1
ATOM 1595 N N . ARG B 1 24 ? 10.297 -4.215 -3.482 1 96.25 24 ARG B N 1
ATOM 1596 C CA . ARG B 1 24 ? 10.797 -5.164 -2.492 1 96.25 24 ARG B CA 1
ATOM 1597 C C . ARG B 1 24 ? 12.242 -4.859 -2.119 1 96.25 24 ARG B C 1
ATOM 1599 O O . ARG B 1 24 ? 13.172 -5.32 -2.783 1 96.25 24 ARG B O 1
ATOM 1606 N N . PHE B 1 25 ? 12.445 -4.078 -1.176 1 94.31 25 PHE B N 1
ATOM 1607 C CA . PHE B 1 25 ? 13.766 -3.621 -0.77 1 94.31 25 PHE B CA 1
ATOM 1608 C C . PHE B 1 25 ? 13.742 -3.105 0.664 1 94.31 25 PHE B C 1
ATOM 1610 O O . PHE B 1 25 ? 12.688 -2.756 1.188 1 94.31 25 PHE B O 1
ATOM 1617 N N . PRO B 1 26 ? 14.875 -3.143 1.323 1 94.56 26 PRO B N 1
ATOM 1618 C CA . PRO B 1 26 ? 14.891 -2.732 2.729 1 94.56 26 PRO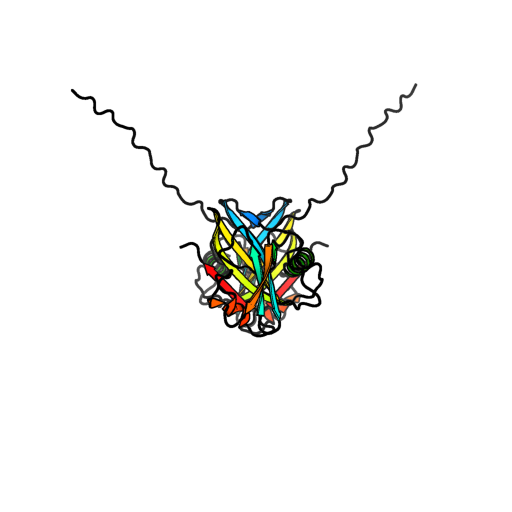 B CA 1
ATOM 1619 C C . PRO B 1 26 ? 14.688 -1.229 2.908 1 94.56 26 PRO B C 1
ATOM 1621 O O . PRO B 1 26 ? 15.234 -0.434 2.139 1 94.56 26 PRO B O 1
ATOM 1624 N N . ALA B 1 27 ? 13.875 -0.893 3.859 1 94.5 27 ALA B N 1
ATOM 1625 C CA . ALA B 1 27 ? 13.805 0.49 4.324 1 94.5 27 ALA B CA 1
ATOM 1626 C C . ALA B 1 27 ? 15.102 0.891 5.035 1 94.5 27 ALA B C 1
ATOM 1628 O O . ALA B 1 27 ? 15.945 0.041 5.324 1 94.5 27 ALA B O 1
ATOM 1629 N N . PRO B 1 28 ? 15.305 2.193 5.301 1 91.81 28 PRO B N 1
ATOM 1630 C CA . PRO B 1 28 ? 16.547 2.662 5.93 1 91.81 28 PRO B CA 1
ATOM 1631 C C . PRO B 1 28 ? 16.797 2.008 7.285 1 91.81 28 PRO B C 1
ATOM 1633 O O . PRO B 1 28 ? 17.953 1.849 7.688 1 91.81 28 PRO B O 1
ATOM 1636 N N . ASP B 1 29 ? 15.797 1.57 8 1 93.94 29 ASP B N 1
ATOM 1637 C CA . ASP B 1 29 ? 15.984 0.981 9.32 1 93.94 29 ASP B CA 1
ATOM 1638 C C . ASP B 1 29 ? 16.188 -0.528 9.227 1 93.94 29 ASP B C 1
ATOM 1640 O O . ASP B 1 29 ? 16.281 -1.213 10.25 1 93.94 29 ASP B O 1
ATOM 1644 N N . GLY B 1 30 ? 16.094 -1.062 8.055 1 93.31 30 GLY B N 1
ATOM 1645 C CA . GLY B 1 30 ? 16.422 -2.467 7.855 1 93.31 30 GLY B CA 1
ATOM 1646 C C . GLY B 1 30 ? 15.195 -3.334 7.633 1 93.31 30 GLY B C 1
ATOM 1647 O O . GLY B 1 30 ? 15.32 -4.484 7.207 1 93.31 30 GLY B O 1
ATOM 1648 N N . VAL B 1 31 ? 14.016 -2.861 7.938 1 95.69 31 VAL B N 1
ATOM 1649 C CA . VAL B 1 31 ? 12.781 -3.6 7.691 1 95.69 31 VAL B CA 1
ATOM 1650 C C . VAL B 1 31 ? 12.578 -3.773 6.191 1 95.69 31 VAL B C 1
ATOM 1652 O O . VAL B 1 31 ? 12.703 -2.814 5.426 1 95.69 31 VAL B O 1
ATOM 1655 N N . MET B 1 32 ? 12.328 -4.996 5.801 1 96.38 32 MET B N 1
ATOM 1656 C CA . MET B 1 32 ? 12.031 -5.238 4.391 1 96.38 32 MET B CA 1
ATOM 1657 C C . MET B 1 32 ? 10.641 -4.73 4.031 1 96.38 32 MET B C 1
ATOM 1659 O O . MET B 1 32 ? 9.648 -5.168 4.613 1 96.38 32 MET B O 1
ATOM 1663 N N . PHE B 1 33 ? 10.633 -3.852 3.139 1 96.25 33 PHE B N 1
ATOM 1664 C CA . PHE B 1 33 ? 9.367 -3.369 2.592 1 96.25 33 PHE B CA 1
ATOM 1665 C C . PHE B 1 33 ? 9.039 -4.082 1.286 1 96.25 33 PHE B C 1
ATOM 1667 O O . PHE B 1 33 ? 9.922 -4.32 0.461 1 96.25 33 PHE B O 1
ATOM 1674 N N . GLN B 1 34 ? 7.762 -4.371 1.116 1 97.69 34 GLN B N 1
ATOM 1675 C CA . GLN B 1 34 ? 7.387 -4.973 -0.16 1 97.69 34 GLN B CA 1
ATOM 1676 C C . GLN B 1 34 ? 5.922 -4.691 -0.492 1 97.69 34 GLN B C 1
ATOM 1678 O O . GLN B 1 34 ? 5.09 -4.57 0.407 1 97.69 34 GLN B O 1
ATOM 1683 N N . THR B 1 35 ? 5.625 -4.52 -1.709 1 98.38 35 THR B N 1
ATOM 1684 C CA . THR B 1 35 ? 4.277 -4.426 -2.258 1 98.38 35 THR B CA 1
ATOM 1685 C C . THR B 1 35 ? 4.023 -5.543 -3.266 1 98.38 35 THR B C 1
ATOM 1687 O O . THR B 1 35 ? 4.777 -5.703 -4.227 1 98.38 35 THR B O 1
ATOM 1690 N N . ARG B 1 36 ? 3.014 -6.246 -3.012 1 98.5 36 ARG B N 1
ATOM 1691 C CA . ARG B 1 36 ? 2.717 -7.426 -3.822 1 98.5 36 ARG B CA 1
ATOM 1692 C C . ARG B 1 36 ? 1.353 -7.297 -4.492 1 98.5 36 ARG B C 1
ATOM 1694 O O . ARG B 1 36 ? 0.389 -6.848 -3.867 1 98.5 36 ARG B O 1
ATOM 1701 N N . ALA B 1 37 ? 1.241 -7.613 -5.75 1 98.81 37 ALA B N 1
ATOM 1702 C CA . ALA B 1 37 ? -0.02 -7.883 -6.434 1 98.81 37 ALA B CA 1
ATOM 1703 C C . ALA B 1 37 ? -0.349 -9.375 -6.41 1 98.81 37 ALA B C 1
ATOM 1705 O O . ALA B 1 37 ? 0.447 -10.195 -6.859 1 98.81 37 ALA B O 1
ATOM 1706 N N . THR B 1 38 ? -1.448 -9.688 -5.895 1 98.75 38 THR B N 1
ATOM 1707 C CA . THR B 1 38 ? -1.822 -11.078 -5.672 1 98.75 38 THR B CA 1
ATOM 1708 C C . THR B 1 38 ? -3.107 -11.422 -6.422 1 98.75 38 THR B C 1
ATOM 1710 O O . THR B 1 38 ? -4.047 -10.617 -6.449 1 98.75 38 THR B O 1
ATOM 1713 N N . LEU B 1 39 ? -3.162 -12.555 -7.012 1 98.62 39 LEU B N 1
ATOM 1714 C CA . LEU B 1 39 ? -4.301 -12.953 -7.832 1 98.62 39 LEU B CA 1
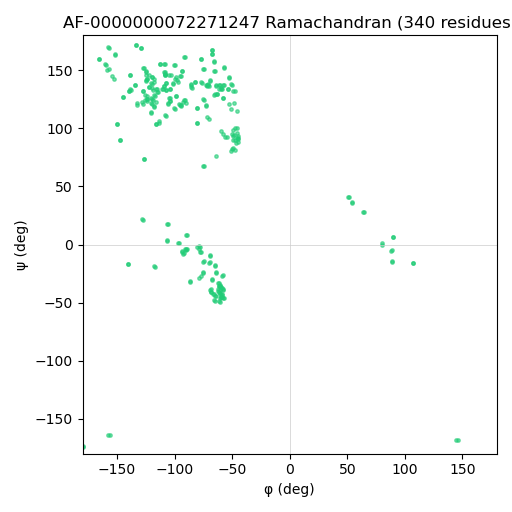ATOM 1715 C C . LEU B 1 39 ? -5.133 -14.016 -7.129 1 98.62 39 LEU B C 1
ATOM 1717 O O . LEU B 1 39 ? -4.586 -14.992 -6.605 1 98.62 39 LEU B O 1
ATOM 1721 N N . ILE B 1 40 ? -6.383 -13.828 -7.121 1 98.38 40 ILE B N 1
ATOM 1722 C CA . ILE B 1 40 ? -7.363 -14.797 -6.645 1 98.38 40 ILE B CA 1
ATOM 1723 C C . ILE B 1 40 ? -8.125 -15.391 -7.828 1 98.38 40 ILE B C 1
ATOM 1725 O O . ILE B 1 40 ? -8.891 -14.688 -8.492 1 98.38 40 ILE B O 1
ATOM 1729 N N . CYS B 1 41 ? -7.934 -16.594 -8.125 1 98.12 41 CYS B N 1
ATOM 1730 C CA . CYS B 1 41 ? -8.609 -17.312 -9.188 1 98.12 41 CYS B CA 1
ATOM 1731 C C . CYS B 1 41 ? -9.375 -18.516 -8.633 1 98.12 41 CYS B C 1
ATOM 1733 O O . CYS B 1 41 ? -8.781 -19.453 -8.117 1 98.12 41 CYS B O 1
ATOM 1735 N N . VAL B 1 42 ? -10.672 -18.453 -8.727 1 97.62 42 VAL B N 1
ATOM 1736 C CA . VAL B 1 42 ? -11.523 -19.547 -8.266 1 97.62 42 VAL B CA 1
ATOM 1737 C C . VAL B 1 42 ? -12.305 -20.125 -9.445 1 97.62 42 VAL B C 1
ATOM 1739 O O . VAL B 1 42 ? -12.898 -19.375 -10.227 1 97.62 42 VAL B O 1
ATOM 1742 N N . GLN B 1 43 ? -12.227 -21.375 -9.586 1 96.31 43 GLN B N 1
ATOM 1743 C CA . GLN B 1 43 ? -12.961 -22.109 -10.609 1 96.31 43 GLN B CA 1
ATOM 1744 C C . GLN B 1 43 ? -13.5 -23.438 -10.047 1 96.31 43 GLN B C 1
ATOM 1746 O O . GLN B 1 43 ? -12.766 -24.188 -9.398 1 96.31 43 GLN B O 1
ATOM 1751 N N . ASP B 1 44 ? -14.812 -23.734 -10.305 1 96.38 44 ASP B N 1
ATOM 1752 C CA . ASP B 1 44 ? -15.438 -24.969 -9.852 1 96.38 44 ASP B CA 1
ATOM 1753 C C . ASP B 1 44 ? -15.203 -25.203 -8.359 1 96.38 44 ASP B C 1
ATOM 1755 O O . ASP B 1 44 ? -14.789 -26.281 -7.953 1 96.38 44 ASP B O 1
ATOM 1759 N N . ASN B 1 45 ? -15.297 -24.172 -7.566 1 97.38 45 ASN B N 1
ATOM 1760 C CA . ASN B 1 45 ? -15.164 -24.156 -6.113 1 97.38 45 ASN B CA 1
ATOM 1761 C C . ASN B 1 45 ? -13.758 -24.562 -5.676 1 97.38 45 ASN B C 1
ATOM 1763 O O . ASN B 1 45 ? -13.578 -25.156 -4.609 1 97.38 45 ASN B O 1
ATOM 1767 N N . ARG B 1 46 ? -12.812 -24.297 -6.535 1 98.25 46 ARG B N 1
ATOM 1768 C CA . ARG B 1 46 ? -11.406 -24.516 -6.211 1 98.25 46 ARG B CA 1
ATOM 1769 C C . ARG B 1 46 ? -10.594 -23.234 -6.383 1 98.25 46 ARG B C 1
ATOM 1771 O O . ARG B 1 46 ? -10.836 -22.469 -7.316 1 98.25 46 ARG B O 1
ATOM 1778 N N . LEU B 1 47 ? -9.664 -23.062 -5.496 1 98.56 47 LEU B N 1
ATOM 1779 C CA . LEU B 1 47 ? -8.766 -21.922 -5.496 1 98.56 47 LEU B CA 1
ATOM 1780 C C . LEU B 1 47 ? -7.422 -22.281 -6.125 1 98.56 47 LEU B C 1
ATOM 1782 O O . LEU B 1 47 ? -6.785 -23.25 -5.727 1 98.56 47 LEU B O 1
ATOM 1786 N N . LEU B 1 48 ? -7.027 -21.453 -7.102 1 98.44 48 LEU B N 1
ATOM 1787 C CA . LEU B 1 48 ? -5.707 -21.656 -7.691 1 98.44 48 LEU B CA 1
ATOM 1788 C C . LEU B 1 48 ? -4.613 -21.172 -6.746 1 98.44 48 LEU B C 1
ATOM 1790 O O . LEU B 1 48 ? -4.656 -20.031 -6.27 1 98.44 48 LEU B O 1
ATOM 1794 N N . THR B 1 49 ? -3.684 -22.062 -6.453 1 98.5 49 THR B N 1
ATOM 1795 C CA . THR B 1 49 ? -2.557 -21.734 -5.586 1 98.5 49 THR B CA 1
ATOM 1796 C C . THR B 1 49 ? -1.238 -22.141 -6.238 1 98.5 49 THR B C 1
ATOM 1798 O O . THR B 1 49 ? -1.23 -22.734 -7.32 1 98.5 49 THR B O 1
ATOM 1801 N N . CYS B 1 50 ? -0.18 -21.672 -5.617 1 98.44 50 CYS B N 1
ATOM 1802 C CA . CYS B 1 50 ? 1.179 -22.031 -6.008 1 98.44 50 CYS B CA 1
ATOM 1803 C C . CYS B 1 50 ? 1.879 -22.812 -4.902 1 98.44 50 CYS B C 1
ATOM 1805 O O . CYS B 1 50 ? 1.803 -22.438 -3.73 1 98.44 50 CYS B O 1
ATOM 1807 N N . TRP B 1 51 ? 2.486 -23.844 -5.285 1 98.25 51 TRP B N 1
ATOM 1808 C CA . TRP B 1 51 ? 3.287 -24.672 -4.391 1 98.25 51 TRP B CA 1
ATOM 1809 C C . TRP B 1 51 ? 4.75 -24.688 -4.824 1 98.25 51 TRP B C 1
ATOM 1811 O O . TRP B 1 51 ? 5.062 -25.031 -5.965 1 98.25 51 TRP B O 1
ATOM 1821 N N . ASP B 1 52 ? 5.605 -24.203 -3.945 1 97.81 52 ASP B N 1
ATOM 1822 C CA . ASP B 1 52 ? 7.043 -24.172 -4.188 1 97.81 52 ASP B CA 1
ATOM 1823 C C . ASP B 1 52 ? 7.727 -25.406 -3.596 1 97.81 52 ASP B C 1
ATOM 1825 O O . ASP B 1 52 ? 7.711 -25.609 -2.379 1 97.81 52 ASP B O 1
ATOM 1829 N N . GLU B 1 53 ? 8.367 -26.188 -4.445 1 96.94 53 GLU B N 1
ATOM 1830 C CA . GLU B 1 53 ? 8.977 -27.422 -3.973 1 96.94 53 GLU B CA 1
ATOM 1831 C C . GLU B 1 53 ? 10.094 -27.141 -2.973 1 96.94 53 GLU B C 1
ATOM 1833 O O . GLU B 1 53 ? 10.492 -28.016 -2.207 1 96.94 53 GLU B O 1
ATOM 1838 N N . ARG B 1 54 ? 10.68 -26.031 -2.988 1 95.94 54 ARG B N 1
ATOM 1839 C CA . ARG B 1 54 ? 11.734 -25.641 -2.061 1 95.94 54 ARG B CA 1
ATOM 1840 C C . ARG B 1 54 ? 11.164 -25.297 -0.689 1 95.94 54 ARG B C 1
ATOM 1842 O O . ARG B 1 54 ? 11.891 -25.281 0.306 1 95.94 54 ARG B O 1
ATOM 1849 N N . PHE B 1 55 ? 9.875 -24.906 -0.592 1 95.5 55 PHE B N 1
ATOM 1850 C CA . PHE B 1 55 ? 9.102 -24.625 0.615 1 95.5 55 PHE B CA 1
ATOM 1851 C C . PHE B 1 55 ? 7.809 -25.422 0.631 1 95.5 55 PHE B C 1
ATOM 1853 O O . PHE B 1 55 ? 6.719 -24.859 0.571 1 95.5 55 PHE B O 1
ATOM 1860 N N . PRO B 1 56 ? 7.941 -26.672 0.865 1 96.81 56 PRO B N 1
ATOM 1861 C CA . PRO B 1 56 ? 6.824 -27.578 0.597 1 96.81 56 PRO B CA 1
ATOM 1862 C C . PRO B 1 56 ? 5.75 -27.531 1.682 1 96.81 56 PRO B C 1
ATOM 1864 O O . PRO B 1 56 ? 4.688 -28.141 1.531 1 96.81 56 PRO B O 1
ATOM 1867 N N . ASP B 1 57 ? 5.941 -26.781 2.693 1 96.56 57 ASP B N 1
ATOM 1868 C CA . ASP B 1 57 ? 5.07 -26.859 3.863 1 96.56 57 ASP B CA 1
ATOM 1869 C C . ASP B 1 57 ? 3.883 -25.906 3.73 1 96.56 57 ASP B C 1
ATOM 1871 O O . ASP B 1 57 ? 3 -25.891 4.59 1 96.56 57 ASP B O 1
ATOM 1875 N N . PHE B 1 58 ? 3.848 -25.109 2.686 1 97.44 58 PHE B N 1
ATOM 1876 C CA . PHE B 1 58 ? 2.738 -24.172 2.57 1 97.44 58 PHE B CA 1
ATOM 1877 C C . PHE B 1 58 ? 2.439 -23.859 1.108 1 97.44 58 PHE B C 1
ATOM 1879 O O . PHE B 1 58 ? 3.236 -24.188 0.225 1 97.44 58 PHE B O 1
ATOM 1886 N N . PHE B 1 59 ? 1.251 -23.312 0.858 1 98.31 59 PHE B N 1
ATOM 1887 C CA . PHE B 1 59 ? 0.809 -22.781 -0.427 1 98.31 59 PHE B CA 1
AT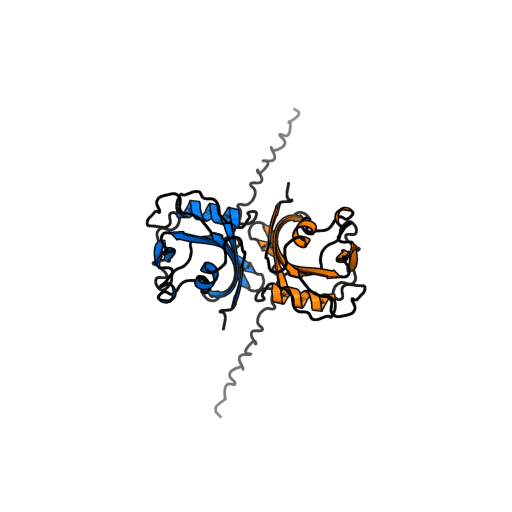OM 1888 C C . PHE B 1 59 ? 0.743 -21.266 -0.395 1 98.31 59 PHE B C 1
ATOM 1890 O O . PHE B 1 59 ? 0.642 -20.672 0.677 1 98.31 59 PHE B O 1
ATOM 1897 N N . ALA B 1 60 ? 0.855 -20.703 -1.53 1 98 60 ALA B N 1
ATOM 1898 C CA . ALA B 1 60 ? 0.682 -19.25 -1.697 1 98 60 ALA B CA 1
ATOM 1899 C C . ALA B 1 60 ? -0.214 -18.953 -2.893 1 98 60 ALA B C 1
ATOM 1901 O O . ALA B 1 60 ? -0.619 -19.859 -3.625 1 98 60 ALA B O 1
ATOM 1902 N N . LEU B 1 61 ? -0.567 -17.781 -3.039 1 98.5 61 LEU B N 1
ATOM 1903 C CA . LEU B 1 61 ? -1.368 -17.359 -4.184 1 98.5 61 LEU B CA 1
ATOM 1904 C C . LEU B 1 61 ? -0.477 -16.859 -5.32 1 98.5 61 LEU B C 1
ATOM 1906 O O . LEU B 1 61 ? 0.633 -16.391 -5.078 1 98.5 61 LEU B O 1
ATOM 1910 N N . PRO B 1 62 ? -0.934 -17.047 -6.586 1 98.38 62 PRO B N 1
ATOM 1911 C CA . PRO B 1 62 ? -0.182 -16.438 -7.684 1 98.38 62 PRO B CA 1
ATOM 1912 C C . PRO B 1 62 ? -0.039 -14.922 -7.527 1 98.38 62 PRO B C 1
ATOM 1914 O O . PRO B 1 62 ? -0.913 -14.273 -6.945 1 98.38 62 PRO B O 1
ATOM 1917 N N . GLY B 1 63 ? 0.949 -14.375 -8.047 1 98.44 63 GLY B N 1
ATOM 1918 C CA . GLY B 1 63 ? 1.229 -12.953 -7.953 1 98.44 63 GLY B CA 1
ATOM 1919 C C . GLY B 1 63 ? 2.711 -12.641 -7.863 1 98.44 63 GLY B C 1
ATOM 1920 O O . GLY B 1 63 ? 3.551 -13.508 -8.125 1 98.44 63 GLY B O 1
ATOM 1921 N N . GLY B 1 64 ? 3.047 -11.445 -7.547 1 98.25 64 GLY B N 1
ATOM 1922 C CA . GLY B 1 64 ? 4.43 -11 -7.461 1 98.25 64 GLY B CA 1
ATOM 1923 C C . GLY B 1 64 ? 4.57 -9.547 -7.062 1 98.25 64 GLY B C 1
ATOM 1924 O O . GLY B 1 64 ? 3.586 -8.898 -6.703 1 98.25 64 GLY B O 1
ATOM 1925 N N . ALA B 1 65 ? 5.773 -9.102 -7.102 1 98.38 65 ALA B N 1
ATOM 1926 C CA . ALA B 1 65 ? 6.078 -7.738 -6.668 1 98.38 65 ALA B CA 1
ATOM 1927 C C . ALA B 1 65 ? 5.559 -6.711 -7.672 1 98.38 65 ALA B C 1
ATOM 1929 O O . ALA B 1 65 ? 5.648 -6.918 -8.883 1 98.38 65 ALA B O 1
ATOM 1930 N N . VAL B 1 66 ? 4.965 -5.629 -7.168 1 98.62 66 VAL B N 1
ATOM 1931 C CA . VAL B 1 66 ? 4.727 -4.449 -7.992 1 98.62 66 VAL B CA 1
ATOM 1932 C C . VAL B 1 66 ? 6.055 -3.775 -8.328 1 98.62 66 VAL B C 1
ATOM 1934 O O . VAL B 1 66 ? 6.953 -3.701 -7.484 1 98.62 66 VAL B O 1
ATOM 1937 N N . GLN B 1 67 ? 6.203 -3.283 -9.523 1 98.31 67 GLN B N 1
ATOM 1938 C CA . GLN B 1 67 ? 7.402 -2.553 -9.914 1 98.31 67 GLN B CA 1
ATOM 1939 C C . GLN B 1 67 ? 7.164 -1.045 -9.875 1 98.31 67 GLN B C 1
ATOM 1941 O O . GLN B 1 67 ? 6.023 -0.587 -9.977 1 98.31 67 GLN B O 1
ATOM 1946 N N . THR B 1 68 ? 8.258 -0.326 -9.68 1 97.25 68 THR B N 1
ATOM 1947 C CA . THR B 1 68 ? 8.156 1.129 -9.703 1 97.25 68 THR B CA 1
ATOM 1948 C C . THR B 1 68 ? 7.484 1.609 -10.984 1 97.25 68 THR B C 1
ATOM 1950 O O . THR B 1 68 ? 7.754 1.082 -12.07 1 97.25 68 THR B O 1
ATOM 1953 N N . GLY B 1 69 ? 6.531 2.543 -10.789 1 96 69 GLY B N 1
ATOM 1954 C CA . GLY B 1 69 ? 5.945 3.209 -11.938 1 96 69 GLY B CA 1
ATOM 1955 C C . GLY B 1 69 ? 4.75 2.471 -12.508 1 96 69 GLY B C 1
ATOM 1956 O O . GLY B 1 69 ? 4.086 2.967 -13.422 1 96 69 GLY B O 1
ATOM 1957 N N . GLU B 1 70 ? 4.422 1.335 -12.039 1 97.5 70 GLU B N 1
ATOM 1958 C CA . GLU B 1 70 ? 3.225 0.651 -12.523 1 97.5 70 GLU B CA 1
ATOM 1959 C C . GLU B 1 70 ? 2.164 0.562 -11.43 1 97.5 70 GLU B C 1
ATOM 1961 O O . GLU B 1 70 ? 2.484 0.612 -10.234 1 97.5 70 GLU B O 1
ATOM 1966 N N . SER B 1 71 ? 0.947 0.449 -11.805 1 98.38 71 SER B N 1
ATOM 1967 C CA . SER B 1 71 ? -0.134 0.228 -10.852 1 98.38 71 SER B CA 1
ATOM 1968 C C . SER B 1 71 ? -0.169 -1.223 -10.383 1 98.38 71 SER B C 1
ATOM 1970 O O . SER B 1 71 ? 0.383 -2.107 -11.039 1 98.38 71 SER B O 1
ATOM 1972 N N . SER B 1 72 ? -0.786 -1.438 -9.289 1 98.62 72 SER B N 1
ATOM 1973 C CA . SER B 1 72 ? -0.932 -2.801 -8.789 1 98.62 72 SER B CA 1
ATOM 1974 C C . SER B 1 72 ? -1.726 -3.666 -9.758 1 98.62 72 SER B C 1
ATOM 1976 O O . SER B 1 72 ? -1.461 -4.863 -9.891 1 98.62 72 SER B O 1
ATOM 1978 N N . ALA B 1 73 ? -2.715 -3.131 -10.438 1 98.69 73 ALA B N 1
ATOM 1979 C CA . ALA B 1 73 ? -3.486 -3.881 -11.422 1 98.69 73 ALA B CA 1
ATOM 1980 C C . ALA B 1 73 ? -2.609 -4.297 -12.602 1 98.69 73 ALA B C 1
ATOM 1982 O O . ALA B 1 73 ? -2.682 -5.438 -13.062 1 98.69 73 ALA B O 1
ATOM 1983 N N . ALA B 1 74 ? -1.796 -3.318 -13.062 1 98.5 74 ALA B N 1
ATOM 1984 C CA . ALA B 1 74 ? -0.863 -3.635 -14.141 1 98.5 74 ALA B CA 1
ATOM 1985 C C . ALA B 1 74 ? 0.108 -4.734 -13.727 1 98.5 74 ALA B C 1
ATOM 1987 O O . ALA B 1 74 ? 0.416 -5.633 -14.508 1 98.5 74 ALA B O 1
ATOM 1988 N N . ALA B 1 75 ? 0.587 -4.648 -12.531 1 98.75 75 ALA B N 1
ATOM 1989 C CA . ALA B 1 75 ? 1.472 -5.68 -12 1 98.75 75 ALA B CA 1
ATOM 1990 C C . ALA B 1 75 ? 0.776 -7.039 -11.969 1 98.75 75 ALA B C 1
ATOM 1992 O O . ALA B 1 75 ? 1.359 -8.047 -12.359 1 98.75 75 ALA B O 1
ATOM 1993 N N . ALA B 1 76 ? -0.453 -7.055 -11.492 1 98.75 76 ALA B N 1
ATOM 1994 C CA . ALA B 1 76 ? -1.22 -8.297 -11.43 1 98.75 76 ALA B CA 1
ATOM 1995 C C . ALA B 1 76 ? -1.349 -8.938 -12.812 1 98.75 76 ALA B C 1
ATOM 1997 O O . ALA B 1 76 ? -1.12 -10.141 -12.969 1 98.75 76 ALA B O 1
ATOM 1998 N N . GLN B 1 77 ? -1.679 -8.109 -13.766 1 98.62 77 GLN B N 1
ATOM 1999 C CA . GLN B 1 77 ? -1.835 -8.609 -15.125 1 98.62 77 GLN B CA 1
ATOM 2000 C C . GLN B 1 77 ? -0.503 -9.102 -15.688 1 98.62 77 GLN B C 1
ATOM 2002 O O . GLN B 1 77 ? -0.447 -10.148 -16.344 1 98.62 77 GLN B O 1
ATOM 2007 N N . ARG B 1 78 ? 0.545 -8.344 -15.445 1 98.31 78 ARG B N 1
ATOM 2008 C CA . ARG B 1 78 ? 1.869 -8.75 -15.898 1 98.31 78 ARG B CA 1
ATOM 2009 C C . ARG B 1 78 ? 2.281 -10.078 -15.266 1 98.31 78 ARG B C 1
ATOM 2011 O O . ARG B 1 78 ? 2.688 -11.008 -15.969 1 98.31 78 ARG B O 1
ATOM 2018 N N . GLU B 1 79 ? 2.141 -10.172 -13.938 1 98.38 79 GLU B N 1
ATOM 2019 C CA . GLU B 1 79 ? 2.514 -11.383 -13.211 1 98.38 79 GLU B CA 1
ATOM 2020 C C . GLU B 1 79 ? 1.688 -12.578 -13.672 1 98.38 79 GLU B C 1
ATOM 2022 O O . GLU B 1 79 ? 2.207 -13.695 -13.781 1 98.38 79 GLU B O 1
ATOM 2027 N N . TRP B 1 80 ? 0.397 -12.391 -13.906 1 98.38 80 TRP B N 1
ATOM 2028 C CA . TRP B 1 80 ? -0.454 -13.461 -14.414 1 98.38 80 TRP B CA 1
ATOM 2029 C C . TRP B 1 80 ? 0.063 -13.977 -15.75 1 98.38 80 TRP B C 1
ATOM 2031 O O . TRP B 1 80 ? 0.2 -15.188 -15.945 1 98.38 80 TRP B O 1
ATOM 2041 N N . HIS B 1 81 ? 0.422 -13.055 -16.656 1 98.25 81 HIS B N 1
ATOM 2042 C CA . HIS B 1 81 ? 0.94 -13.406 -17.969 1 98.25 81 HIS B CA 1
ATOM 2043 C C . HIS B 1 81 ? 2.283 -14.125 -17.859 1 98.25 81 HIS B C 1
ATOM 2045 O O . HIS B 1 81 ? 2.51 -15.141 -18.516 1 98.25 81 HIS B O 1
ATOM 2051 N N . GLU B 1 82 ? 3.16 -13.539 -17.078 1 98.12 82 GLU B N 1
ATOM 2052 C CA . GLU B 1 82 ? 4.484 -14.133 -16.906 1 98.12 82 GLU B CA 1
ATOM 2053 C C . GLU B 1 82 ? 4.383 -15.562 -16.359 1 98.12 82 GLU B C 1
ATOM 2055 O O . GLU B 1 82 ? 5.145 -16.438 -16.766 1 98.12 82 GLU B O 1
ATOM 2060 N N . GLU B 1 83 ? 3.439 -15.797 -15.438 1 98.12 83 GLU B N 1
ATOM 2061 C CA . GLU B 1 83 ? 3.348 -17.078 -14.742 1 98.12 83 GLU B CA 1
ATOM 2062 C C . GLU B 1 83 ? 2.518 -18.078 -15.531 1 98.12 83 GLU B C 1
ATOM 2064 O O . GLU B 1 83 ? 2.762 -19.281 -15.469 1 98.12 83 GLU B O 1
ATOM 2069 N N . THR B 1 84 ? 1.507 -17.688 -16.312 1 97.75 84 THR B N 1
ATOM 2070 C CA . THR B 1 84 ? 0.552 -18.609 -16.922 1 97.75 84 THR B CA 1
ATOM 2071 C C . THR B 1 84 ? 0.621 -18.547 -18.438 1 97.75 84 THR B C 1
ATOM 2073 O O . THR B 1 84 ? 0.107 -19.438 -19.125 1 97.75 84 THR B O 1
ATOM 2076 N N . GLY B 1 85 ? 1.199 -17.453 -18.953 1 97.5 85 GLY B N 1
ATOM 2077 C CA . GLY B 1 85 ? 1.178 -17.203 -20.391 1 97.5 85 GLY B CA 1
ATOM 2078 C C . GLY B 1 85 ? -0.134 -16.609 -20.875 1 97.5 85 GLY B C 1
ATOM 2079 O O . GLY B 1 85 ? -0.292 -16.328 -22.062 1 97.5 85 GLY B O 1
ATOM 2080 N N .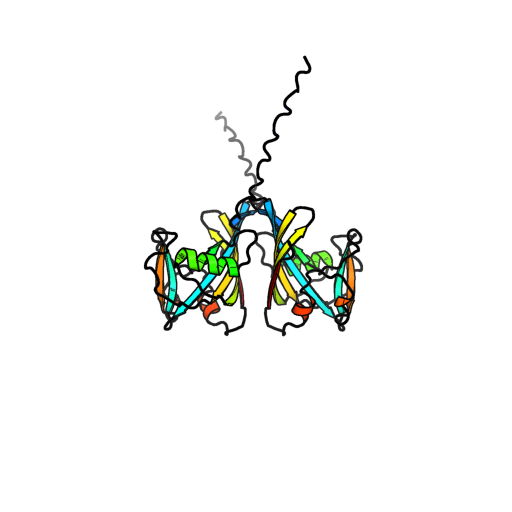 LEU B 1 86 ? -1.073 -16.406 -19.969 1 97.44 86 LEU B N 1
ATOM 2081 C CA . LEU B 1 86 ? -2.41 -15.938 -20.312 1 97.44 86 LEU B CA 1
ATOM 2082 C C . LEU B 1 86 ? -2.58 -14.461 -19.984 1 97.44 86 LEU B C 1
ATOM 2084 O O . LEU B 1 86 ? -1.975 -13.961 -19.031 1 97.44 86 LEU B O 1
ATOM 2088 N N . ARG B 1 87 ? -3.346 -13.797 -20.781 1 96.88 87 ARG B N 1
ATOM 2089 C CA . ARG B 1 87 ? -3.773 -12.43 -20.5 1 96.88 87 ARG B CA 1
ATOM 2090 C C . ARG B 1 87 ? -5.188 -12.414 -19.922 1 96.88 87 ARG B C 1
ATOM 2092 O O . ARG B 1 87 ? -6.035 -13.211 -20.328 1 96.88 87 ARG B O 1
ATOM 2099 N N . ALA B 1 88 ? -5.449 -11.555 -18.984 1 96.56 88 ALA B N 1
ATOM 2100 C CA . ALA B 1 88 ? -6.777 -11.461 -18.375 1 96.56 88 ALA B CA 1
ATOM 2101 C C . ALA B 1 88 ? -7 -10.094 -17.75 1 96.56 88 ALA B C 1
ATOM 2103 O O . ALA B 1 88 ? -6.043 -9.422 -17.344 1 96.56 88 ALA B O 1
ATOM 2104 N N . ASP B 1 89 ? -8.281 -9.711 -17.734 1 96.62 89 ASP B N 1
ATOM 2105 C CA . ASP B 1 89 ? -8.664 -8.586 -16.891 1 96.62 89 ASP B CA 1
ATOM 2106 C C . ASP B 1 89 ? -8.695 -8.984 -15.422 1 96.62 89 ASP B C 1
ATOM 2108 O O . ASP B 1 89 ? -8.883 -10.164 -15.102 1 96.62 89 ASP B O 1
ATOM 2112 N N . VAL B 1 90 ? -8.445 -8.031 -14.578 1 97.69 90 VAL B N 1
ATOM 2113 C CA . VAL B 1 90 ? -8.461 -8.289 -13.141 1 97.69 90 VAL B CA 1
ATOM 2114 C C . VAL B 1 90 ? -9.383 -7.285 -12.445 1 97.69 90 VAL B C 1
ATOM 2116 O O . VAL B 1 90 ? -9.578 -6.176 -12.938 1 97.69 90 VAL B O 1
ATOM 2119 N N . THR B 1 91 ? -9.945 -7.707 -11.328 1 97.19 91 THR B N 1
ATOM 2120 C CA . THR B 1 91 ? -10.828 -6.852 -10.539 1 97.19 91 THR B CA 1
ATOM 2121 C C . THR B 1 91 ? -10.32 -6.727 -9.109 1 97.19 91 THR B C 1
ATOM 2123 O O . THR B 1 91 ? -10.125 -7.734 -8.422 1 97.19 91 THR B O 1
ATOM 2126 N N . ARG B 1 92 ? -10.125 -5.496 -8.656 1 97.44 92 ARG B N 1
ATOM 2127 C CA . ARG B 1 92 ? -9.656 -5.227 -7.301 1 97.44 92 ARG B CA 1
ATOM 2128 C C . ARG B 1 92 ? -10.641 -5.773 -6.27 1 97.44 92 ARG B C 1
ATOM 2130 O O . ARG B 1 92 ? -11.852 -5.605 -6.406 1 97.44 92 ARG B O 1
ATOM 2137 N N . CYS B 1 93 ? -10.07 -6.441 -5.152 1 96.69 93 CYS B N 1
ATOM 2138 C CA . CYS B 1 93 ? -11.039 -6.961 -4.203 1 96.69 93 CYS B CA 1
ATOM 2139 C C . CYS B 1 93 ? -10.562 -6.773 -2.77 1 96.69 93 CYS B C 1
ATOM 2141 O O . CYS B 1 93 ? -11.344 -6.871 -1.826 1 96.69 93 CYS B O 1
ATOM 2143 N N . ALA B 1 94 ? -9.266 -6.508 -2.572 1 97.81 94 ALA B N 1
ATOM 2144 C CA . ALA B 1 94 ? -8.852 -6.309 -1.186 1 97.81 94 ALA B CA 1
ATOM 2145 C C . ALA B 1 94 ? -7.469 -5.672 -1.114 1 97.81 94 ALA B C 1
ATOM 2147 O O . ALA B 1 94 ? -6.711 -5.703 -2.088 1 97.81 94 ALA B O 1
ATOM 2148 N N . THR B 1 95 ? -7.16 -5.09 -0.031 1 97.88 95 THR B N 1
ATOM 2149 C CA . THR B 1 95 ? -5.816 -4.734 0.419 1 97.88 95 THR B CA 1
ATOM 2150 C C . THR B 1 95 ? -5.473 -5.465 1.715 1 97.88 95 THR B C 1
ATOM 2152 O O . THR B 1 95 ? -6.316 -5.594 2.604 1 97.88 95 THR B O 1
ATOM 2155 N N . LEU B 1 96 ? -4.27 -5.867 1.825 1 97.88 96 LEU B N 1
ATOM 2156 C CA . LEU B 1 96 ? -3.754 -6.48 3.043 1 97.88 96 LEU B CA 1
ATOM 2157 C C . LEU B 1 96 ? -2.498 -5.758 3.523 1 97.88 96 LEU B C 1
ATOM 2159 O O . LEU B 1 96 ? -1.583 -5.508 2.738 1 97.88 96 LEU B O 1
ATOM 2163 N N . GLU B 1 97 ? -2.508 -5.316 4.695 1 98.31 97 GLU B N 1
ATOM 2164 C CA . GLU B 1 97 ? -1.281 -4.945 5.395 1 98.31 97 GLU B CA 1
ATOM 2165 C C . GLU B 1 97 ? -0.785 -6.082 6.281 1 98.31 97 GLU B C 1
ATOM 2167 O O . GLU B 1 97 ? -1.479 -6.5 7.211 1 98.31 97 GLU B O 1
ATOM 2172 N N . ARG B 1 98 ? 0.404 -6.492 5.977 1 97.62 98 ARG B N 1
AT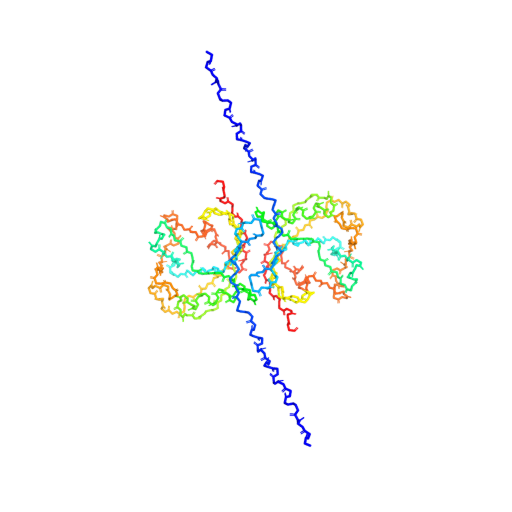OM 2173 C CA . ARG B 1 98 ? 0.921 -7.688 6.633 1 97.62 98 ARG B CA 1
ATOM 2174 C C . ARG B 1 98 ? 2.283 -7.418 7.266 1 97.62 98 ARG B C 1
ATOM 2176 O O . ARG B 1 98 ? 3.162 -6.828 6.633 1 97.62 98 ARG B O 1
ATOM 2183 N N . PHE B 1 99 ? 2.426 -7.816 8.484 1 97.38 99 PHE B N 1
ATOM 2184 C CA . PHE B 1 99 ? 3.676 -7.727 9.227 1 97.38 99 PHE B CA 1
ATOM 2185 C C . PHE B 1 99 ? 4.141 -9.109 9.672 1 97.38 99 PHE B C 1
ATOM 2187 O O . PHE B 1 99 ? 3.4 -9.836 10.336 1 97.38 99 PHE B O 1
ATOM 2194 N N . PHE B 1 100 ? 5.312 -9.469 9.266 1 95.19 100 PHE B N 1
ATOM 2195 C CA . PHE B 1 100 ? 5.789 -10.812 9.586 1 95.19 100 PHE B CA 1
ATOM 2196 C C . PHE B 1 100 ? 7.312 -10.867 9.523 1 95.19 100 PHE B C 1
ATOM 2198 O O . PHE B 1 100 ? 7.965 -9.875 9.203 1 95.19 100 PHE B O 1
ATOM 2205 N N . HIS B 1 101 ? 7.863 -11.992 10.008 1 94.5 101 HIS B N 1
ATOM 2206 C CA . HIS B 1 101 ? 9.281 -12.281 9.867 1 94.5 101 HIS B CA 1
ATOM 2207 C C . HIS B 1 101 ? 9.523 -13.336 8.789 1 94.5 101 HIS B C 1
ATOM 2209 O O . HIS B 1 101 ? 8.773 -14.305 8.688 1 94.5 101 HIS B O 1
ATOM 2215 N N . TRP B 1 102 ? 10.438 -13.094 7.984 1 91.88 102 TRP B N 1
ATOM 2216 C CA . TRP B 1 102 ? 10.852 -14.07 6.984 1 91.88 102 TRP B CA 1
ATOM 2217 C C . TRP B 1 102 ? 12.359 -13.992 6.742 1 91.88 102 TRP B C 1
ATOM 2219 O O . TRP B 1 102 ? 12.906 -12.914 6.527 1 91.88 102 TRP B O 1
ATOM 2229 N N . GLU B 1 103 ? 12.961 -15.18 6.867 1 89.19 103 GLU B N 1
ATOM 2230 C CA . GLU B 1 103 ? 14.398 -15.289 6.637 1 89.19 103 GLU B CA 1
ATOM 2231 C C . GLU B 1 103 ? 15.172 -14.297 7.492 1 89.19 103 GLU B C 1
ATOM 2233 O O . GLU B 1 103 ? 16.047 -13.586 6.988 1 89.19 103 GLU B O 1
ATOM 2238 N N . GLY B 1 104 ? 14.773 -14.031 8.664 1 89.31 104 GLY B N 1
ATOM 2239 C CA . GLY B 1 104 ? 15.516 -13.273 9.664 1 89.31 104 GLY B CA 1
ATOM 2240 C C . GLY B 1 104 ? 15.25 -11.781 9.594 1 89.31 104 GLY B C 1
ATOM 2241 O O . GLY B 1 104 ? 15.93 -11 10.258 1 89.31 104 GLY B O 1
ATOM 2242 N N . ARG B 1 105 ? 14.336 -11.438 8.773 1 92.69 105 ARG B N 1
ATOM 2243 C CA . ARG B 1 105 ? 14.062 -10.016 8.625 1 92.69 105 ARG B CA 1
ATOM 2244 C C . ARG B 1 105 ? 12.586 -9.711 8.883 1 92.69 105 ARG B C 1
ATOM 2246 O O . ARG B 1 105 ? 11.711 -10.492 8.492 1 92.69 105 ARG B O 1
ATOM 2253 N N . GLU B 1 106 ? 12.414 -8.594 9.539 1 95.25 106 GLU B N 1
ATOM 2254 C CA . GLU B 1 106 ? 11.055 -8.086 9.633 1 95.25 106 GLU B CA 1
ATOM 2255 C C . GLU B 1 106 ? 10.57 -7.57 8.281 1 95.25 106 GLU B C 1
ATOM 2257 O O . GLU B 1 106 ? 11.328 -6.938 7.539 1 95.25 106 GLU B O 1
ATOM 2262 N N . ARG B 1 107 ? 9.336 -7.906 7.996 1 96.94 107 ARG B N 1
ATOM 2263 C CA . ARG B 1 107 ? 8.758 -7.488 6.723 1 96.94 107 ARG B CA 1
ATOM 2264 C C . ARG B 1 107 ? 7.492 -6.672 6.938 1 96.94 107 ARG B C 1
ATOM 2266 O O . ARG B 1 107 ? 6.695 -6.969 7.832 1 96.94 107 ARG B O 1
ATOM 2273 N N . HIS B 1 108 ? 7.371 -5.648 6.258 1 97.88 108 HIS B N 1
ATOM 2274 C CA . HIS B 1 108 ? 6.188 -4.812 6.09 1 97.88 108 HIS B CA 1
ATOM 2275 C C . HIS B 1 108 ? 5.672 -4.871 4.656 1 97.88 108 HIS B C 1
ATOM 2277 O O . HIS B 1 108 ? 6.25 -4.258 3.756 1 97.88 108 HIS B O 1
ATOM 2283 N N . GLU B 1 109 ? 4.539 -5.609 4.539 1 97.88 109 GLU B N 1
ATOM 2284 C CA . GLU B 1 109 ? 4.031 -5.887 3.199 1 97.88 109 GLU B CA 1
ATOM 2285 C C . GLU B 1 109 ? 2.674 -5.227 2.979 1 97.88 109 GLU B C 1
ATOM 2287 O O . GLU B 1 109 ? 1.797 -5.293 3.844 1 97.88 109 GLU B O 1
ATOM 2292 N N . PHE B 1 110 ? 2.545 -4.531 1.853 1 98.25 110 PHE B N 1
ATOM 2293 C CA . PHE B 1 110 ? 1.24 -4.176 1.307 1 98.25 110 PHE B CA 1
ATOM 2294 C C . PHE B 1 110 ? 0.851 -5.117 0.173 1 98.25 110 PHE B C 1
ATOM 2296 O O . PHE B 1 110 ? 1.54 -5.188 -0.846 1 98.25 110 PHE B O 1
ATOM 2303 N N . GLY B 1 111 ? -0.202 -5.82 0.389 1 98.31 111 GLY B N 1
ATOM 2304 C CA . GLY B 1 111 ? -0.734 -6.711 -0.629 1 98.31 111 GLY B CA 1
ATOM 2305 C C . GLY B 1 111 ? -1.982 -6.172 -1.302 1 98.31 111 GLY B C 1
ATOM 2306 O O . GLY B 1 111 ? -2.936 -5.777 -0.627 1 98.31 111 GLY B O 1
ATOM 2307 N N . PHE B 1 112 ? -1.989 -6.094 -2.588 1 98.75 112 PHE B N 1
ATOM 2308 C CA . PHE B 1 112 ? -3.164 -5.777 -3.393 1 98.75 112 PHE B CA 1
ATOM 2309 C C . PHE B 1 112 ? -3.723 -7.031 -4.051 1 98.75 112 PHE B C 1
ATOM 2311 O O . PHE B 1 112 ? -3.014 -7.727 -4.781 1 98.75 112 PHE B O 1
ATOM 2318 N N . PHE B 1 113 ? -4.977 -7.324 -3.805 1 98.69 113 PHE B N 1
ATOM 2319 C CA . PHE B 1 113 ? -5.59 -8.562 -4.27 1 98.69 113 PHE B CA 1
ATOM 2320 C C . PHE B 1 113 ? -6.559 -8.289 -5.414 1 98.69 113 PHE B C 1
ATOM 2322 O O . PHE B 1 113 ? -7.352 -7.348 -5.352 1 98.69 113 PHE B O 1
ATOM 2329 N N . PHE B 1 114 ? -6.523 -9.141 -6.387 1 98.5 114 PHE B N 1
ATOM 2330 C CA . PHE B 1 114 ? -7.348 -9.023 -7.582 1 98.5 114 PHE B CA 1
ATOM 2331 C C . PHE B 1 114 ? -7.988 -10.359 -7.934 1 98.5 114 PHE B C 1
ATOM 2333 O O . PHE B 1 114 ? -7.336 -11.406 -7.855 1 98.5 114 PHE B O 1
ATOM 2340 N N . ARG B 1 115 ? -9.203 -10.305 -8.281 1 98 115 ARG B N 1
ATOM 2341 C CA . ARG B 1 115 ? -9.859 -11.477 -8.852 1 98 115 ARG B CA 1
ATOM 2342 C C . ARG B 1 115 ? -9.57 -11.609 -10.336 1 98 115 ARG B C 1
ATOM 2344 O O . ARG B 1 115 ? -9.539 -10.609 -11.062 1 98 115 ARG B O 1
ATOM 2351 N N . VAL B 1 116 ? -9.352 -12.797 -10.75 1 97.88 116 VAL B N 1
ATOM 2352 C CA . VAL B 1 116 ? -9.086 -13.07 -12.156 1 97.88 116 VAL B CA 1
ATOM 2353 C C . VAL B 1 116 ? -9.828 -14.336 -12.594 1 97.88 116 VAL B C 1
ATOM 2355 O O . VAL B 1 116 ? -9.992 -15.266 -11.797 1 97.88 116 VAL B O 1
ATOM 2358 N N . GLU B 1 117 ? -10.25 -14.336 -13.789 1 96 117 GLU B N 1
ATOM 2359 C CA . GLU B 1 117 ? -10.852 -15.531 -14.375 1 96 117 GLU B CA 1
ATOM 2360 C C . GLU B 1 117 ? -9.859 -16.266 -15.281 1 96 117 GLU B C 1
ATOM 2362 O O . GLU B 1 117 ? -9.117 -15.625 -16.047 1 96 117 GLU B O 1
ATOM 2367 N N . LEU B 1 118 ? -9.891 -17.5 -15.164 1 94.88 118 LEU B N 1
ATOM 2368 C CA . LEU B 1 118 ? -9.039 -18.312 -16.031 1 94.88 118 LEU B CA 1
ATOM 2369 C C . LEU B 1 118 ? -9.672 -18.484 -17.406 1 94.88 118 LEU B C 1
ATOM 2371 O O . LEU B 1 118 ? -10.758 -19.062 -17.531 1 94.88 118 LEU B O 1
ATOM 2375 N N . THR B 1 119 ? -9.062 -18.016 -18.422 1 90.12 119 THR B N 1
ATOM 2376 C CA . THR B 1 119 ? -9.648 -18.016 -19.75 1 90.12 119 THR B CA 1
ATOM 2377 C C . THR B 1 119 ? -8.984 -19.062 -20.641 1 90.12 119 THR B C 1
ATOM 2379 O O . THR B 1 119 ? -9.312 -19.172 -21.828 1 90.12 119 THR B O 1
ATOM 2382 N N . GLY B 1 120 ? -8.109 -19.828 -20.203 1 92.06 120 GLY B N 1
ATOM 2383 C CA . GLY B 1 120 ? -7.383 -20.844 -20.969 1 92.06 120 GLY B CA 1
ATOM 2384 C C . GLY B 1 120 ? -6.836 -21.969 -20.094 1 92.06 120 GLY B C 1
ATOM 2385 O O . GLY B 1 120 ? -7.32 -22.188 -18.984 1 92.06 120 GLY B O 1
ATOM 2386 N N . GLU B 1 121 ? -5.902 -22.688 -20.75 1 93.75 121 GLU B N 1
ATOM 2387 C CA . GLU B 1 121 ? -5.293 -23.797 -20.031 1 93.75 121 GLU B CA 1
ATOM 2388 C C . GLU B 1 121 ? -4.109 -23.312 -19.188 1 93.75 121 GLU B C 1
ATOM 2390 O O . GLU B 1 121 ? -3.316 -22.484 -19.641 1 93.75 121 GLU B O 1
ATOM 2395 N N . LEU B 1 122 ? -4.07 -23.859 -18 1 93.75 122 LEU B N 1
ATOM 2396 C CA . LEU B 1 122 ? -2.951 -23.547 -17.125 1 93.75 122 LEU B CA 1
ATOM 2397 C C . LEU B 1 122 ? -1.773 -24.469 -17.391 1 93.75 122 LEU B C 1
ATOM 2399 O O . LEU B 1 122 ? -1.961 -25.672 -17.594 1 93.75 122 LEU B O 1
ATOM 2403 N N . PRO B 1 123 ? -0.614 -23.859 -17.453 1 92.88 123 PRO B N 1
ATOM 2404 C CA . PRO B 1 123 ? 0.54 -24.766 -17.406 1 92.88 123 PRO B CA 1
ATOM 2405 C C . PRO B 1 123 ? 0.669 -25.484 -16.062 1 92.88 123 PRO B C 1
ATOM 2407 O O . PRO B 1 123 ? 0.084 -25.047 -15.062 1 92.88 123 PRO B O 1
ATOM 2410 N N . ALA B 1 124 ? 1.337 -26.594 -16.047 1 86.69 124 ALA B N 1
ATOM 2411 C CA . ALA B 1 124 ? 1.524 -27.312 -14.797 1 86.69 124 ALA B CA 1
ATOM 2412 C C . ALA B 1 124 ? 2.441 -26.547 -13.852 1 86.69 124 ALA B C 1
ATOM 2414 O O . ALA B 1 124 ? 2.184 -26.484 -12.648 1 86.69 124 ALA B O 1
ATOM 2415 N N . THR B 1 125 ? 3.512 -25.969 -14.484 1 94.38 125 THR B N 1
ATOM 2416 C CA . THR B 1 125 ? 4.473 -25.188 -13.703 1 94.38 125 THR B CA 1
ATOM 2417 C C . THR B 1 125 ? 4.332 -23.703 -14 1 94.38 125 THR B C 1
ATOM 2419 O O . THR B 1 125 ? 3.955 -23.312 -15.109 1 94.38 125 THR B O 1
ATOM 2422 N N . VAL B 1 126 ? 4.582 -22.953 -12.969 1 96.81 126 VAL B N 1
ATOM 2423 C CA . VAL B 1 126 ? 4.672 -21.5 -13.172 1 96.81 126 VAL B CA 1
ATOM 2424 C C . VAL B 1 126 ? 5.762 -21.203 -14.195 1 96.81 126 VAL B C 1
ATOM 2426 O O . VAL B 1 126 ? 6.914 -21.609 -14.023 1 96.81 126 VAL B O 1
ATOM 2429 N N . LEU B 1 127 ? 5.418 -20.469 -15.219 1 97.38 127 LEU B N 1
ATOM 2430 C CA . LEU B 1 127 ? 6.27 -20.344 -16.391 1 97.38 127 LEU B CA 1
ATOM 2431 C C . LEU B 1 127 ? 7.555 -19.594 -16.062 1 97.38 127 LEU B C 1
ATOM 2433 O O . LEU B 1 127 ? 8.602 -19.859 -16.656 1 97.38 127 LEU B O 1
ATOM 2437 N N . ASP B 1 128 ? 7.516 -18.719 -15.141 1 96.44 128 ASP B N 1
ATOM 2438 C CA . ASP B 1 128 ? 8.695 -17.906 -14.875 1 96.44 128 ASP B CA 1
ATOM 2439 C C . ASP B 1 128 ? 9.508 -18.484 -13.711 1 96.44 128 ASP B C 1
ATOM 2441 O O . ASP B 1 128 ? 10.477 -17.859 -13.258 1 96.44 128 ASP B O 1
ATOM 2445 N N . ASN B 1 129 ? 9.086 -19.594 -13.133 1 97 129 ASN B N 1
ATOM 2446 C CA . ASN B 1 129 ? 9.789 -20.281 -12.055 1 97 129 ASN B CA 1
ATOM 2447 C C . ASN B 1 129 ? 9.539 -21.781 -12.086 1 97 129 ASN B C 1
ATOM 2449 O O . ASN B 1 129 ? 8.523 -22.266 -11.594 1 97 129 ASN B O 1
ATOM 2453 N N . PRO B 1 130 ? 10.492 -22.562 -12.547 1 95.19 130 PRO B N 1
ATOM 2454 C CA . PRO B 1 130 ? 10.289 -24 -12.758 1 95.19 130 PRO B CA 1
ATOM 2455 C C . PRO B 1 130 ? 10.141 -24.781 -11.445 1 95.19 130 PRO B C 1
ATOM 2457 O O . PRO B 1 130 ? 9.758 -25.953 -11.461 1 95.19 130 PRO B O 1
ATOM 2460 N N . HIS B 1 131 ? 10.391 -24.125 -10.32 1 97.44 131 HIS B N 1
ATOM 2461 C CA . HIS B 1 131 ? 10.297 -24.812 -9.039 1 97.44 131 HIS B CA 1
ATOM 2462 C C . HIS B 1 131 ? 8.914 -24.641 -8.422 1 97.44 131 HIS B C 1
ATOM 2464 O O . HIS B 1 131 ? 8.617 -25.234 -7.379 1 97.44 131 HIS B O 1
ATOM 2470 N N . VAL B 1 132 ? 8.141 -23.875 -9.008 1 98.31 132 VAL B N 1
ATOM 2471 C CA . VAL B 1 132 ? 6.82 -23.578 -8.469 1 98.31 132 VAL B CA 1
ATOM 2472 C C . VAL B 1 132 ? 5.742 -24.219 -9.344 1 98.31 132 VAL B C 1
ATOM 2474 O O . VAL B 1 132 ? 5.762 -24.062 -10.57 1 98.31 132 VAL B O 1
ATOM 2477 N N . PHE B 1 133 ? 4.77 -24.875 -8.688 1 98.31 133 PHE B N 1
ATOM 2478 C CA . PHE B 1 133 ? 3.703 -25.578 -9.375 1 98.31 133 PHE B CA 1
ATOM 2479 C C . PHE B 1 133 ? 2.34 -25.016 -9.008 1 98.31 133 PHE B C 1
ATOM 2481 O O . PHE B 1 133 ? 2.102 -24.656 -7.852 1 98.31 133 PHE B O 1
ATOM 2488 N N . PHE B 1 134 ? 1.513 -25.031 -10 1 98.12 134 PHE B N 1
ATOM 2489 C CA . PHE B 1 134 ? 0.131 -24.672 -9.711 1 98.12 134 PHE B CA 1
ATOM 2490 C C . PHE B 1 134 ? -0.601 -25.812 -9.031 1 98.12 134 PHE B C 1
ATOM 2492 O O . PHE B 1 134 ? -0.405 -26.984 -9.391 1 98.12 134 PHE B O 1
ATOM 2499 N N . ARG B 1 135 ? -1.418 -25.469 -8.055 1 97.69 135 ARG B N 1
ATOM 2500 C CA . ARG B 1 135 ? -2.268 -26.422 -7.348 1 97.69 135 ARG B CA 1
ATOM 2501 C C . ARG B 1 135 ? -3.652 -25.828 -7.094 1 97.69 135 ARG B C 1
ATOM 2503 O O . ARG B 1 135 ? -3.779 -24.672 -6.691 1 97.69 135 ARG B O 1
ATOM 2510 N N . TRP B 1 136 ? -4.598 -26.672 -7.402 1 97.94 136 TRP B N 1
ATOM 2511 C CA . TRP B 1 136 ? -5.965 -26.297 -7.051 1 97.94 136 TRP B CA 1
ATOM 2512 C C . TRP B 1 136 ? -6.336 -26.828 -5.668 1 97.94 136 TRP B C 1
ATOM 2514 O O . TRP B 1 136 ? -6.184 -28.031 -5.398 1 97.94 136 TRP B O 1
ATOM 2524 N N . LEU B 1 137 ? -6.762 -25.922 -4.789 1 98.38 137 LEU B N 1
ATOM 2525 C CA . LEU B 1 137 ? -7.258 -26.328 -3.477 1 98.38 137 LEU B CA 1
ATOM 2526 C C . LEU B 1 137 ? -8.766 -26.125 -3.381 1 98.38 137 LEU B C 1
ATOM 2528 O O . LEU B 1 137 ? -9.297 -25.125 -3.844 1 98.38 137 LEU B O 1
ATOM 2532 N N . ALA B 1 138 ? -9.484 -27.109 -2.812 1 98.5 138 ALA B N 1
ATOM 2533 C CA . ALA B 1 138 ? -10.914 -26.938 -2.582 1 98.5 138 ALA B CA 1
ATOM 2534 C C . ALA B 1 138 ? -11.18 -25.797 -1.609 1 98.5 138 ALA B C 1
ATOM 2536 O O . ALA B 1 138 ? -10.578 -25.734 -0.533 1 98.5 138 ALA B O 1
ATOM 2537 N N . VAL B 1 139 ? -12.07 -24.906 -2.004 1 98 139 VAL B N 1
ATOM 2538 C CA . VAL B 1 139 ? -12.359 -23.734 -1.197 1 98 139 VAL B CA 1
ATOM 2539 C C . VAL B 1 139 ? -12.891 -24.156 0.168 1 98 139 VAL B C 1
ATOM 2541 O O . VAL B 1 139 ? -12.57 -23.547 1.187 1 98 139 VAL B O 1
ATOM 2544 N N . ASP B 1 140 ? -13.641 -25.203 0.232 1 96.94 140 ASP B N 1
ATOM 2545 C CA . ASP B 1 140 ? -14.273 -25.672 1.463 1 96.94 140 ASP B CA 1
ATOM 2546 C C . ASP B 1 140 ? -13.281 -26.422 2.344 1 96.94 140 ASP B C 1
ATOM 2548 O O . ASP B 1 140 ? -13.609 -26.797 3.473 1 96.94 140 ASP B O 1
ATOM 2552 N N . ALA B 1 141 ? -12.07 -26.609 1.879 1 96.81 141 ALA B N 1
ATOM 2553 C CA . ALA B 1 141 ? -11.086 -27.375 2.635 1 96.81 141 ALA B CA 1
ATOM 2554 C C . ALA B 1 141 ? -9.789 -26.594 2.799 1 96.81 141 ALA B C 1
ATOM 2556 O O . ALA B 1 141 ? -8.727 -27.188 3.008 1 96.81 141 ALA B O 1
ATOM 2557 N N . LEU B 1 142 ? -9.82 -25.344 2.67 1 97.12 142 LEU B N 1
ATOM 2558 C CA . LEU B 1 142 ? -8.609 -24.531 2.75 1 97.12 142 LEU B CA 1
ATOM 2559 C C . LEU B 1 142 ? -7.953 -24.656 4.121 1 97.12 142 LEU B C 1
ATOM 2561 O O . LEU B 1 142 ? -6.73 -24.578 4.238 1 97.12 142 LEU B O 1
ATOM 2565 N N . ASP B 1 143 ? -8.758 -24.828 5.141 1 93.75 143 ASP B N 1
ATOM 2566 C CA . ASP B 1 143 ? -8.266 -24.906 6.512 1 93.75 143 ASP B CA 1
ATOM 2567 C C . ASP B 1 143 ? -7.387 -26.141 6.707 1 93.75 143 ASP B C 1
ATOM 2569 O O . ASP B 1 143 ? -6.656 -26.234 7.691 1 93.75 143 ASP B O 1
ATOM 2573 N N . ASP B 1 144 ? -7.457 -27.094 5.84 1 96 144 ASP B N 1
ATOM 2574 C CA . ASP B 1 144 ? -6.656 -28.312 5.902 1 96 144 ASP B CA 1
ATOM 2575 C C . ASP B 1 144 ? -5.23 -28.047 5.422 1 96 144 ASP B C 1
ATOM 2577 O O . ASP B 1 144 ? -4.371 -28.938 5.52 1 96 144 ASP B O 1
ATOM 2581 N N . HIS B 1 145 ? -4.973 -26.875 4.918 1 97 145 HIS B N 1
ATOM 2582 C CA . HIS B 1 145 ? -3.682 -26.516 4.332 1 97 145 HIS B CA 1
ATOM 2583 C C . HIS B 1 145 ? -3.094 -25.281 4.988 1 97 145 HIS B C 1
ATOM 2585 O O . HIS B 1 145 ? -3.828 -24.453 5.531 1 97 145 HIS B O 1
ATOM 2591 N N . THR B 1 146 ? -1.796 -25.219 5.043 1 97.12 146 THR B N 1
ATOM 2592 C CA . THR B 1 146 ? -1.158 -23.953 5.363 1 97.12 146 THR B CA 1
ATOM 2593 C C . THR B 1 146 ? -1.094 -23.062 4.133 1 97.12 146 THR B C 1
ATOM 2595 O O . THR B 1 146 ? -0.292 -23.297 3.227 1 97.12 146 THR B O 1
ATOM 2598 N N . LEU B 1 147 ? -1.928 -22.094 4.086 1 97.12 147 LEU B N 1
ATOM 2599 C CA . LEU B 1 147 ? -2.061 -21.172 2.957 1 97.12 147 LEU B CA 1
ATOM 2600 C C . LEU B 1 147 ? -1.778 -19.734 3.383 1 97.12 147 LEU B C 1
ATOM 2602 O O . LEU B 1 147 ? -2.336 -19.266 4.375 1 97.12 147 LEU B O 1
ATOM 2606 N N . TYR B 1 148 ? -0.853 -19.109 2.701 1 95 148 TYR B N 1
ATOM 2607 C CA . TYR B 1 148 ? -0.582 -17.703 2.941 1 95 148 TYR B CA 1
ATOM 2608 C C . TYR B 1 148 ? -1.077 -16.844 1.783 1 95 148 TYR B C 1
ATOM 2610 O O . TYR B 1 148 ? -1.026 -17.266 0.625 1 95 148 TYR B O 1
ATOM 2618 N N . PRO B 1 149 ? -1.487 -15.633 2.131 1 95.19 149 PRO B N 1
ATOM 2619 C CA . PRO B 1 149 ? -1.654 -15.156 3.506 1 95.19 149 PRO B CA 1
ATOM 2620 C C . PRO B 1 149 ? -2.801 -15.859 4.234 1 95.19 149 PRO B C 1
ATOM 2622 O O . PRO B 1 149 ? -3.699 -16.406 3.594 1 95.19 149 PRO B O 1
ATOM 2625 N N . ARG B 1 150 ? -2.869 -15.773 5.492 1 93.19 150 ARG B N 1
ATOM 2626 C CA . ARG B 1 150 ? -3.777 -16.578 6.309 1 93.19 150 ARG B CA 1
ATOM 2627 C C . ARG B 1 150 ? -5.211 -16.062 6.199 1 93.19 150 ARG B C 1
ATOM 2629 O O . ARG B 1 150 ? -6.156 -16.766 6.543 1 93.19 150 ARG B O 1
ATOM 2636 N N . CYS B 1 151 ? -5.352 -14.891 5.691 1 94.25 151 CYS B N 1
ATOM 2637 C CA . CYS B 1 151 ? -6.68 -14.281 5.668 1 94.25 151 CYS B CA 1
ATOM 2638 C C . CYS B 1 151 ? -7.422 -14.656 4.387 1 94.25 151 CYS B C 1
ATOM 2640 O O . CYS B 1 151 ? -8.5 -14.125 4.121 1 94.25 151 CYS B O 1
ATOM 2642 N N . VAL B 1 152 ? -6.945 -15.555 3.551 1 95.75 152 VAL B N 1
ATOM 2643 C CA . VAL B 1 152 ? -7.512 -15.898 2.248 1 95.75 152 VAL B CA 1
ATOM 2644 C C . VAL B 1 152 ? -8.953 -16.375 2.42 1 95.75 152 VAL B C 1
ATOM 2646 O O . VAL B 1 152 ? -9.844 -15.945 1.686 1 95.75 152 VAL B O 1
ATOM 2649 N N . PRO B 1 153 ? -9.258 -17.234 3.426 1 95.12 153 PRO B N 1
ATOM 2650 C CA . PRO B 1 153 ? -10.656 -17.656 3.58 1 95.12 153 PRO B CA 1
ATOM 2651 C C . PRO B 1 153 ? -11.602 -16.484 3.809 1 95.12 153 PRO B C 1
ATOM 2653 O O . PRO B 1 153 ? -12.727 -16.484 3.301 1 95.12 153 PRO B O 1
ATOM 2656 N N . GLN B 1 154 ? -11.164 -15.469 4.559 1 94.81 154 GLN B N 1
ATOM 2657 C CA . GLN B 1 154 ? -11.977 -14.273 4.766 1 94.81 154 GLN B CA 1
ATOM 2658 C C . GLN B 1 154 ? -12.117 -13.469 3.473 1 94.81 154 GLN B C 1
ATOM 2660 O O . GLN B 1 154 ? -13.188 -12.93 3.188 1 94.81 154 GLN B O 1
ATOM 2665 N N . LEU B 1 155 ? -11.031 -13.422 2.729 1 94.88 155 LEU B N 1
ATOM 2666 C CA . LEU B 1 155 ? -11.023 -12.695 1.464 1 94.88 155 LEU B CA 1
ATOM 2667 C C . LEU B 1 155 ? -12.023 -13.297 0.486 1 94.88 155 LEU B C 1
ATOM 2669 O O . LEU B 1 155 ? -12.719 -12.562 -0.221 1 94.88 155 LEU B O 1
ATOM 2673 N N . LEU B 1 156 ? -12.133 -14.586 0.487 1 96.56 156 LEU B N 1
ATOM 2674 C CA . LEU B 1 156 ? -13 -15.289 -0.451 1 96.56 156 LEU B CA 1
ATOM 2675 C C . LEU B 1 156 ? -14.469 -15.039 -0.118 1 96.56 156 LEU B C 1
ATOM 2677 O O . LEU B 1 156 ? -15.352 -15.281 -0.949 1 96.56 156 LEU B O 1
ATOM 2681 N N . ARG B 1 157 ? -14.734 -14.539 1.087 1 95.06 157 ARG B N 1
ATOM 2682 C CA . ARG B 1 157 ? -16.109 -14.305 1.527 1 95.06 157 ARG B CA 1
ATOM 2683 C C . ARG B 1 157 ? -16.547 -12.883 1.203 1 95.06 157 ARG B C 1
ATOM 2685 O O . ARG B 1 157 ? -17.719 -12.539 1.377 1 95.06 157 ARG B O 1
ATOM 2692 N N . LEU B 1 158 ? -15.656 -12.055 0.751 1 94.75 158 LEU B N 1
ATOM 2693 C CA . LEU B 1 158 ? -16.016 -10.68 0.414 1 94.75 158 LEU B CA 1
ATOM 2694 C C . LEU B 1 158 ? -17.016 -10.656 -0.742 1 94.75 158 LEU B C 1
ATOM 2696 O O . LEU B 1 158 ? -16.844 -11.383 -1.725 1 94.75 158 LEU B O 1
ATOM 2700 N N . PRO B 1 159 ? -18 -9.805 -0.575 1 90.69 159 PRO B N 1
ATOM 2701 C CA . PRO B 1 159 ? -18.938 -9.672 -1.687 1 90.69 159 PRO B CA 1
ATOM 2702 C C . PRO B 1 159 ? -18.297 -9.102 -2.947 1 90.69 159 PRO B C 1
ATOM 2704 O O . PRO B 1 159 ? -17.359 -8.305 -2.859 1 90.69 159 PRO B O 1
ATOM 2707 N N . ALA B 1 160 ? -18.906 -9.586 -4.078 1 86.94 160 ALA B N 1
ATOM 2708 C CA . ALA B 1 160 ? -18.422 -9.062 -5.352 1 86.94 160 ALA B CA 1
ATOM 2709 C C . ALA B 1 160 ? -18.547 -7.539 -5.398 1 86.94 160 ALA B C 1
ATOM 2711 O O . ALA B 1 160 ? -19.562 -6.98 -4.949 1 86.94 160 ALA B O 1
ATOM 2712 N N . GLY B 1 161 ? -17.547 -6.898 -5.895 1 87.62 161 GLY B N 1
ATOM 2713 C CA . GLY B 1 161 ? -17.594 -5.457 -6.078 1 87.62 161 GLY B CA 1
ATOM 2714 C C . GLY B 1 161 ? -17.109 -4.688 -4.863 1 87.62 161 GLY B C 1
ATOM 2715 O O . GLY B 1 161 ? -16.906 -3.471 -4.93 1 87.62 161 GLY B O 1
ATOM 2716 N N . GLU B 1 162 ? -17 -5.383 -3.752 1 92.44 162 GLU B N 1
ATOM 2717 C CA . GLU B 1 162 ? -16.5 -4.715 -2.549 1 92.44 162 GLU B CA 1
ATOM 2718 C C . GLU B 1 162 ? -15.008 -4.93 -2.373 1 92.44 162 GLU B C 1
ATOM 2720 O O . GLU B 1 162 ? -14.469 -5.969 -2.768 1 92.44 162 GLU B O 1
ATOM 2725 N N . ILE B 1 163 ? -14.445 -3.906 -1.875 1 96.56 163 ILE B N 1
ATOM 2726 C CA . ILE B 1 163 ? -13.023 -3.988 -1.57 1 96.56 163 ILE B CA 1
ATOM 2727 C C . ILE B 1 163 ? -12.82 -4.105 -0.061 1 96.56 163 ILE B C 1
ATOM 2729 O O . ILE B 1 163 ? -13.281 -3.248 0.7 1 96.56 163 ILE B O 1
ATOM 2733 N N . GLY B 1 164 ? -12.18 -5.176 0.353 1 96.69 164 GLY B N 1
ATOM 2734 C CA . GLY B 1 164 ? -11.883 -5.371 1.764 1 96.69 164 GLY B CA 1
ATOM 2735 C C . GLY B 1 164 ? -10.531 -4.809 2.174 1 96.69 164 GLY B C 1
ATOM 2736 O O . GLY B 1 164 ? -9.703 -4.492 1.32 1 96.69 164 GLY B O 1
ATOM 2737 N N . HIS B 1 165 ? -10.336 -4.609 3.408 1 96.62 165 HIS B N 1
ATOM 2738 C CA . HIS B 1 165 ? -9.078 -4.195 4.012 1 96.62 165 HIS B CA 1
ATOM 2739 C C . HIS B 1 165 ? -8.742 -5.043 5.23 1 96.62 165 HIS B C 1
ATOM 2741 O O . HIS B 1 165 ? -9.508 -5.086 6.195 1 96.62 165 HIS B O 1
ATOM 2747 N N . PHE B 1 166 ? -7.648 -5.664 5.207 1 96.81 166 PHE B N 1
ATOM 2748 C CA . PHE B 1 166 ? -7.215 -6.547 6.285 1 96.81 166 PHE B CA 1
ATOM 2749 C C . PHE B 1 166 ? -5.848 -6.125 6.809 1 96.81 166 PHE B C 1
ATOM 2751 O O . PHE B 1 166 ? -5.016 -5.613 6.055 1 96.81 166 PHE B O 1
ATOM 2758 N N . VAL B 1 167 ? -5.641 -6.301 8.047 1 97.19 167 VAL B N 1
ATOM 2759 C CA . VAL B 1 167 ? -4.355 -6.09 8.703 1 97.19 167 VAL B CA 1
ATOM 2760 C C . VAL B 1 167 ? -3.982 -7.328 9.516 1 97.19 167 VAL B C 1
ATOM 2762 O O . VAL B 1 167 ? -4.762 -7.785 10.359 1 97.19 167 VAL B O 1
ATOM 2765 N N . THR B 1 168 ? -2.863 -7.871 9.211 1 95.31 168 THR B N 1
ATOM 2766 C CA . THR B 1 168 ? -2.381 -9.031 9.953 1 95.31 168 THR B CA 1
ATOM 2767 C C . THR B 1 168 ? -0.973 -8.781 10.484 1 95.31 168 THR B C 1
ATOM 2769 O O . THR B 1 168 ? -0.084 -8.367 9.742 1 95.31 168 THR B O 1
ATOM 2772 N N . ASP B 1 169 ? -0.758 -8.984 11.695 1 94.38 169 ASP B N 1
ATOM 2773 C CA . ASP B 1 169 ? 0.547 -8.883 12.336 1 94.38 169 ASP B CA 1
ATOM 2774 C C . ASP B 1 169 ? 0.996 -10.234 12.883 1 94.38 169 ASP B C 1
ATOM 2776 O O . ASP B 1 169 ? 0.521 -10.672 13.938 1 94.38 169 ASP B O 1
ATOM 2780 N N . GLU B 1 170 ? 1.877 -10.805 12.188 1 89.5 170 GLU B N 1
ATOM 2781 C CA . GLU B 1 170 ? 2.33 -12.148 12.539 1 89.5 170 GLU B CA 1
ATOM 2782 C C . GLU B 1 170 ? 3.727 -12.117 13.156 1 89.5 170 GLU B C 1
ATOM 2784 O O . GLU B 1 170 ? 4.438 -13.125 13.141 1 89.5 170 GLU B O 1
ATOM 2789 N N . ARG B 1 171 ? 4.34 -11.062 13.672 1 87.75 171 ARG B N 1
ATOM 2790 C CA . ARG B 1 171 ? 5.691 -10.914 14.188 1 87.75 171 ARG B CA 1
ATOM 2791 C C . ARG B 1 171 ? 5.805 -11.484 15.602 1 87.75 171 ARG B C 1
ATOM 2793 O O . ARG B 1 171 ? 6.91 -11.734 16.094 1 87.75 171 ARG B O 1
ATOM 2800 N N . ALA B 1 172 ? 4.812 -11.523 16.438 1 72.44 172 ALA B N 1
ATOM 2801 C CA . ALA B 1 172 ? 4.926 -12.117 17.766 1 72.44 172 ALA B CA 1
ATOM 2802 C C . ALA B 1 172 ? 5.133 -13.625 17.688 1 72.44 172 ALA B C 1
ATOM 2804 O O . ALA B 1 172 ? 4.684 -14.266 16.734 1 72.44 172 ALA B O 1
#

InterPro domains:
  IPR000086 NUDIX hydrolase domain [PF00293] (36-145)
  IPR000086 NUDIX hydrolase domain [PS51462] (23-159)
  IPR015797 NUDIX hydrolase-like domain superfamily [SSF55811] (21-158)
  IPR020476 NUDIX hydrolase [PR00502] (59-73)
  IPR020476 NUDIX hydrolase [PR00502] (73-88)

pLDDT: mean 90.74, std 16.24, range [29.53, 98.81]

Organism: Deinococcus radiodurans (strain ATCC 13939 / DSM 20539 / JCM 16871 / CCUG 27074 / LMG 4051 / NBRC 15346 / NCIMB 9279 / VKM B-1422 / R1) (NCBI:txid243230)